Protein AF-A0A7Y3XFG3-F1 (afdb_monomer_lite)

Radius of gyration: 30.94 Å; chains: 1; bounding box: 83×70×78 Å

Secondary structure (DSSP, 8-state):
-----------------------------------PPPPPPP--------------------------------------------------------PPPP-PPPP----TT-EEEEEEEEEHHHHHHHHHHHHHTT--EEEEE-SSTTEEEEEEEEEESSGGG-HHHHHHHHHHHHHHHHHHHHH--S--STT-EEEE--

pLDDT: mean 72.18, std 22.38, range [38.34, 98.31]

Structure (mmCIF, N/CA/C/O backbone):
data_AF-A0A7Y3XFG3-F1
#
_entry.id   AF-A0A7Y3XFG3-F1
#
loop_
_atom_site.group_PDB
_atom_site.id
_atom_site.type_symbol
_atom_site.label_atom_id
_atom_site.label_alt_id
_atom_site.label_comp_id
_atom_site.label_asym_id
_atom_site.label_entity_id
_atom_site.label_seq_id
_atom_site.pdbx_PDB_ins_code
_atom_site.Cartn_x
_atom_site.Cartn_y
_atom_site.Cartn_z
_atom_site.occupancy
_atom_site.B_iso_or_equiv
_atom_site.auth_seq_id
_atom_site.auth_comp_id
_atom_site.auth_asym_id
_atom_site.auth_atom_id
_atom_site.pdbx_PDB_model_num
ATOM 1 N N . MET A 1 1 ? 5.633 -54.593 13.068 1.00 45.78 1 MET A N 1
ATOM 2 C CA . MET A 1 1 ? 6.964 -53.963 12.982 1.00 45.78 1 MET A CA 1
ATOM 3 C C . MET A 1 1 ? 7.038 -53.189 11.671 1.00 45.78 1 MET A C 1
ATOM 5 O O . MET A 1 1 ? 7.308 -53.783 10.644 1.00 45.78 1 MET A O 1
ATOM 9 N N . TYR A 1 2 ? 6.701 -51.900 11.711 1.00 40.31 2 TYR A N 1
ATOM 10 C CA . TYR A 1 2 ? 7.193 -50.863 10.800 1.00 40.31 2 TYR A CA 1
ATOM 11 C C . TYR A 1 2 ? 7.216 -49.579 11.627 1.00 40.31 2 TYR A C 1
ATOM 13 O O . TYR A 1 2 ? 6.213 -49.189 12.220 1.00 40.31 2 TYR A O 1
ATOM 21 N N . ILE A 1 3 ? 8.419 -49.039 11.763 1.00 57.53 3 ILE A N 1
ATOM 22 C CA . ILE A 1 3 ? 8.775 -47.820 12.479 1.00 57.53 3 ILE A CA 1
ATOM 23 C C . ILE A 1 3 ? 8.988 -46.751 11.405 1.00 57.53 3 ILE A C 1
ATOM 25 O O . ILE A 1 3 ? 9.630 -47.034 10.396 1.00 57.53 3 ILE A O 1
ATOM 29 N N . GLY A 1 4 ? 8.502 -45.536 11.659 1.00 44.75 4 GLY A N 1
ATOM 30 C CA . GLY A 1 4 ? 8.844 -44.321 10.911 1.00 44.75 4 GLY A CA 1
ATOM 31 C C . GLY A 1 4 ? 7.614 -43.652 10.284 1.00 44.75 4 GLY A C 1
ATOM 32 O O . GLY A 1 4 ? 6.818 -44.320 9.645 1.00 44.75 4 GLY A O 1
ATOM 33 N N . ALA A 1 5 ? 7.377 -42.350 10.407 1.00 52.56 5 ALA A N 1
ATOM 34 C CA . ALA A 1 5 ? 8.158 -41.287 11.016 1.00 52.56 5 ALA A CA 1
ATOM 35 C C . ALA A 1 5 ? 7.240 -40.076 11.290 1.00 52.56 5 ALA A C 1
ATOM 37 O O . ALA A 1 5 ? 6.416 -39.705 10.462 1.00 52.56 5 ALA A O 1
ATOM 38 N N . THR A 1 6 ? 7.401 -39.526 12.490 1.00 54.19 6 THR A N 1
ATOM 39 C CA . THR A 1 6 ? 7.517 -38.108 12.874 1.00 54.19 6 THR A CA 1
ATOM 40 C C . THR A 1 6 ? 6.672 -37.014 12.185 1.00 54.19 6 THR A C 1
ATOM 42 O O . THR A 1 6 ? 6.873 -36.651 11.032 1.00 54.19 6 THR A O 1
ATOM 45 N N . LEU A 1 7 ? 5.830 -36.400 13.028 1.00 49.56 7 LEU A N 1
ATOM 46 C CA . LEU A 1 7 ? 5.227 -35.057 13.008 1.00 49.56 7 LEU A CA 1
ATOM 47 C C . LEU A 1 7 ? 6.065 -33.917 12.391 1.00 49.56 7 LEU A C 1
ATOM 49 O O . LEU A 1 7 ? 7.201 -33.726 12.810 1.00 49.56 7 LEU A O 1
ATOM 53 N N . ILE A 1 8 ? 5.408 -33.028 11.624 1.00 53.59 8 ILE A N 1
ATOM 54 C CA . ILE A 1 8 ? 5.481 -31.564 11.831 1.00 53.59 8 ILE A CA 1
ATOM 55 C C . ILE A 1 8 ? 4.071 -30.961 11.680 1.00 53.59 8 ILE A C 1
ATOM 57 O O . ILE A 1 8 ? 3.479 -30.957 10.604 1.00 53.59 8 ILE A O 1
ATOM 61 N N . LEU A 1 9 ? 3.559 -30.446 12.799 1.00 47.69 9 LEU A N 1
ATOM 62 C CA . LEU A 1 9 ? 2.438 -29.513 12.920 1.00 47.69 9 LEU A CA 1
ATOM 63 C C . LEU A 1 9 ? 2.939 -28.097 12.610 1.00 47.69 9 LEU A C 1
ATOM 65 O O . LEU A 1 9 ? 3.828 -27.629 13.315 1.00 47.69 9 LEU A O 1
ATOM 69 N N . ILE A 1 10 ? 2.307 -27.382 11.675 1.00 50.66 10 ILE A N 1
ATOM 70 C CA . ILE A 1 10 ? 2.088 -25.933 11.818 1.00 50.66 10 ILE A CA 1
ATOM 71 C C . ILE A 1 10 ? 0.658 -25.634 11.366 1.00 50.66 10 ILE A C 1
ATOM 73 O O . ILE A 1 10 ? 0.338 -25.631 10.180 1.00 50.66 10 ILE A O 1
ATOM 77 N N . ALA A 1 11 ? -0.203 -25.395 12.352 1.00 49.09 11 ALA A N 1
ATOM 78 C CA . ALA A 1 11 ? -1.492 -24.759 12.165 1.00 49.09 11 ALA A CA 1
ATOM 79 C C . ALA A 1 11 ? -1.268 -23.261 11.916 1.00 49.09 11 ALA A C 1
ATOM 81 O O . ALA A 1 11 ? -0.706 -22.573 12.765 1.00 49.09 11 ALA A O 1
ATOM 82 N N . VAL A 1 12 ? -1.741 -22.747 10.781 1.00 48.38 12 VAL A N 1
ATOM 83 C CA . VAL A 1 12 ? -2.014 -21.313 10.620 1.00 48.38 12 VAL A CA 1
ATOM 84 C C . VAL A 1 12 ? -3.512 -21.172 10.409 1.00 48.38 12 VAL A C 1
ATOM 86 O O . VAL A 1 12 ? -4.017 -21.098 9.294 1.00 48.38 12 VAL A O 1
ATOM 89 N N . ALA A 1 13 ? -4.228 -21.211 11.528 1.00 50.97 13 ALA A N 1
ATOM 90 C CA . ALA A 1 13 ? -5.588 -20.723 11.621 1.00 50.97 13 ALA A CA 1
ATOM 91 C C . ALA A 1 13 ? -5.506 -19.236 11.969 1.00 50.97 13 ALA A C 1
ATOM 93 O O . ALA A 1 13 ? -5.315 -18.910 13.132 1.00 50.97 13 ALA A O 1
ATOM 94 N N . TYR A 1 14 ? -5.634 -18.349 10.982 1.00 43.78 14 TYR A N 1
ATOM 95 C CA . TYR A 1 14 ? -6.096 -16.983 11.222 1.00 43.78 14 TYR A CA 1
ATOM 96 C C . TYR A 1 14 ? -6.984 -16.517 10.061 1.00 43.78 14 TYR A C 1
ATOM 98 O O . TYR A 1 14 ? -6.548 -16.367 8.922 1.00 43.78 14 TYR A O 1
ATOM 106 N N . SER A 1 15 ? -8.254 -16.308 10.425 1.00 44.28 15 SER A N 1
ATOM 107 C CA . SER A 1 15 ? -9.245 -15.415 9.814 1.00 44.28 15 SER A CA 1
ATOM 108 C C . SER A 1 15 ? -9.727 -15.710 8.389 1.00 44.28 15 SER A C 1
ATOM 110 O O . SER A 1 15 ? -9.493 -14.961 7.445 1.00 44.28 15 SER A O 1
ATOM 112 N N . THR A 1 16 ? -10.569 -16.737 8.281 1.00 48.16 16 THR A N 1
ATOM 113 C CA . THR A 1 16 ? -11.800 -16.640 7.484 1.00 48.16 16 THR A CA 1
ATOM 114 C C . THR A 1 16 ? -12.798 -15.772 8.257 1.00 48.16 16 THR A C 1
ATOM 116 O O . THR A 1 16 ? -13.121 -16.106 9.392 1.00 48.16 16 THR A O 1
ATOM 119 N N . GLY A 1 17 ? -13.298 -14.690 7.655 1.00 44.50 17 GLY A N 1
ATOM 120 C CA . GLY A 1 17 ? -14.508 -14.006 8.128 1.00 44.50 17 GLY A CA 1
ATOM 121 C C . GLY A 1 17 ? -14.372 -12.498 8.306 1.00 44.50 17 GLY A C 1
ATOM 122 O O . GLY A 1 17 ? -14.043 -12.045 9.387 1.00 44.50 17 GLY A O 1
ATOM 123 N N . HIS A 1 18 ? -14.685 -11.739 7.256 1.00 43.59 18 HIS A N 1
ATOM 124 C CA . HIS A 1 18 ? -15.477 -10.503 7.340 1.00 43.59 18 HIS A CA 1
ATOM 125 C C . HIS A 1 18 ? -15.931 -10.127 5.921 1.00 43.59 18 HIS A C 1
ATOM 127 O O . HIS A 1 18 ? -15.394 -9.243 5.261 1.00 43.59 18 HIS A O 1
ATOM 133 N N . ARG A 1 19 ? -16.933 -10.854 5.417 1.00 50.47 19 ARG A N 1
ATOM 134 C CA . ARG A 1 19 ? -17.824 -10.378 4.353 1.00 50.47 19 ARG A CA 1
ATOM 135 C C . ARG A 1 19 ? -19.258 -10.746 4.734 1.00 50.47 19 ARG A C 1
ATOM 137 O O . ARG A 1 19 ? -19.493 -11.872 5.155 1.00 50.47 19 ARG A O 1
ATOM 144 N N . PHE A 1 20 ? -20.157 -9.787 4.505 1.00 46.28 20 PHE A N 1
ATOM 145 C CA . PHE A 1 20 ? -21.614 -9.761 4.715 1.00 46.28 20 PHE A CA 1
ATOM 146 C C . PHE A 1 20 ? -22.129 -9.343 6.098 1.00 46.28 20 PHE A C 1
ATOM 148 O O . PHE A 1 20 ? -21.838 -9.970 7.108 1.00 46.28 20 PHE A O 1
ATOM 155 N N . GLY A 1 21 ? -22.950 -8.280 6.098 1.00 38.34 21 GLY A N 1
ATOM 156 C CA . GLY A 1 21 ? -23.724 -7.855 7.265 1.00 38.34 21 GLY A CA 1
ATOM 157 C C . GLY A 1 21 ? -24.208 -6.399 7.315 1.00 38.34 21 GLY A C 1
ATOM 158 O O . GLY A 1 21 ? -24.338 -5.869 8.410 1.00 38.34 21 GLY A O 1
ATOM 159 N N . ARG A 1 22 ? -24.481 -5.723 6.185 1.00 54.62 22 ARG A N 1
ATOM 160 C CA . ARG A 1 22 ? -25.459 -4.616 6.183 1.00 54.62 22 ARG A CA 1
ATOM 161 C C . ARG A 1 22 ? -26.837 -5.274 6.203 1.00 54.62 22 ARG A C 1
ATOM 163 O O . ARG A 1 22 ? -27.170 -5.903 5.210 1.00 54.62 22 ARG A O 1
ATOM 170 N N . GLU A 1 23 ? -27.574 -5.151 7.306 1.00 48.09 23 GLU A N 1
ATOM 171 C CA . GLU A 1 23 ? -29.030 -4.920 7.369 1.00 48.09 23 GLU A CA 1
ATOM 172 C C . GLU A 1 23 ? -29.563 -5.090 8.805 1.00 48.09 23 GLU A C 1
ATOM 174 O O . GLU A 1 23 ? -29.412 -6.135 9.423 1.00 48.09 23 GLU A O 1
ATOM 179 N N . LYS A 1 24 ? -30.220 -4.024 9.281 1.00 50.97 24 LYS A N 1
ATOM 180 C CA . LYS A 1 24 ? -31.354 -3.985 10.222 1.00 50.97 24 LYS A CA 1
ATOM 181 C C . LYS A 1 24 ? -31.244 -4.744 11.556 1.00 50.97 24 LYS A C 1
ATOM 183 O O . LYS A 1 24 ? -31.591 -5.914 11.651 1.00 50.97 24 LYS A O 1
ATOM 188 N N . ALA A 1 25 ? -31.008 -3.981 12.622 1.00 50.03 25 ALA A N 1
ATOM 189 C CA . ALA A 1 25 ? -31.721 -4.171 13.883 1.00 50.03 25 ALA A CA 1
ATOM 190 C C . ALA A 1 25 ? -31.864 -2.818 14.595 1.00 50.03 25 ALA A C 1
ATOM 192 O O . ALA A 1 25 ? -30.944 -2.308 15.229 1.00 50.03 25 ALA A O 1
ATOM 193 N N . GLU A 1 26 ? -33.040 -2.224 14.419 1.00 50.75 26 GLU A N 1
ATOM 194 C CA . GLU A 1 26 ? -33.639 -1.318 15.390 1.00 50.75 26 GLU A CA 1
ATOM 195 C C . GLU A 1 26 ? -33.887 -2.084 16.707 1.00 50.75 26 GLU A C 1
ATOM 197 O O . GLU A 1 26 ? -34.014 -3.308 16.706 1.00 50.75 26 GLU A O 1
ATOM 202 N N . ASN A 1 27 ? -34.040 -1.342 17.806 1.00 50.72 27 ASN A N 1
ATOM 203 C CA . ASN A 1 27 ? -34.531 -1.793 19.115 1.00 50.72 27 ASN A CA 1
ATOM 204 C C . ASN A 1 27 ? -33.616 -2.664 19.998 1.00 50.72 27 ASN A C 1
ATOM 206 O O . ASN A 1 27 ? -33.792 -3.870 20.118 1.00 50.72 27 ASN A O 1
ATOM 210 N N . SER A 1 28 ? -32.822 -1.980 20.828 1.00 52.47 28 SER A N 1
ATOM 211 C CA . SER A 1 28 ? -32.934 -2.158 22.287 1.00 52.47 28 SER A CA 1
ATOM 212 C C . SER A 1 28 ? -32.354 -0.946 23.019 1.00 52.47 28 SER A C 1
ATOM 214 O O . SER A 1 28 ? -31.171 -0.866 23.337 1.00 52.47 28 SER A O 1
ATOM 216 N N . PHE A 1 29 ? -33.240 0.021 23.247 1.00 52.28 29 PHE A N 1
ATOM 217 C CA . PHE A 1 29 ? -33.131 1.044 24.277 1.00 52.28 29 PHE A CA 1
ATOM 218 C C . PHE A 1 29 ? -33.425 0.366 25.637 1.00 52.28 29 PHE A C 1
ATOM 220 O O . PHE A 1 29 ? -34.401 -0.371 25.746 1.00 52.28 29 PHE A O 1
ATOM 227 N N . ILE A 1 30 ? -32.610 0.676 26.653 1.00 51.12 30 ILE A N 1
ATOM 228 C CA . ILE A 1 30 ? -32.787 0.422 28.104 1.00 51.12 30 ILE A CA 1
ATOM 229 C C . ILE A 1 30 ? -32.566 -1.012 28.621 1.00 51.12 30 ILE A C 1
ATOM 231 O O . ILE A 1 30 ? -33.466 -1.841 28.568 1.00 51.12 30 ILE A O 1
ATOM 235 N N . ALA A 1 31 ? -31.423 -1.231 29.291 1.00 47.38 31 ALA A N 1
ATOM 236 C CA . ALA A 1 31 ? -31.359 -1.728 30.678 1.00 47.38 31 ALA A CA 1
ATOM 237 C C . ALA A 1 31 ? -29.909 -1.788 31.215 1.00 47.38 31 ALA A C 1
ATOM 239 O O . ALA A 1 31 ? -29.044 -2.400 3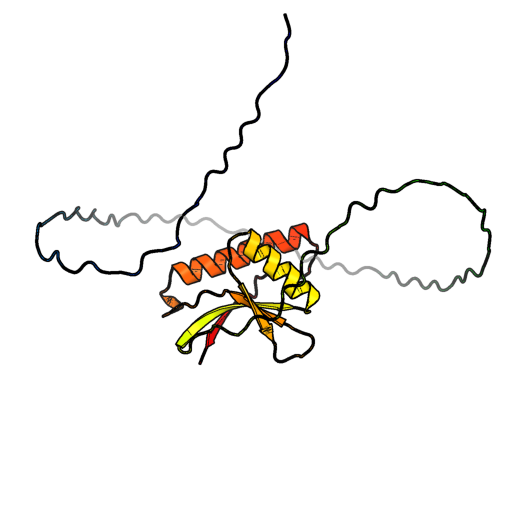0.602 1.00 47.38 31 ALA A O 1
ATOM 240 N N . GLY A 1 32 ? -29.702 -1.223 32.412 1.00 43.56 32 GLY A N 1
ATOM 241 C CA . GLY A 1 32 ? -28.692 -1.652 33.396 1.00 43.56 32 GLY A CA 1
ATOM 242 C C . GLY A 1 32 ? -27.293 -1.042 33.251 1.00 43.56 32 GLY A C 1
ATOM 243 O O . GLY A 1 32 ? -26.474 -1.537 32.494 1.00 43.56 32 GLY A O 1
ATOM 244 N N . LEU A 1 33 ? -27.006 0.118 33.844 1.00 49.81 33 LEU A N 1
ATOM 245 C CA . LEU A 1 33 ? -26.588 0.324 35.245 1.00 49.81 33 LEU A CA 1
ATOM 246 C C . LEU A 1 33 ? -25.230 -0.304 35.628 1.00 49.81 33 LEU A C 1
ATOM 248 O O . LEU A 1 33 ? -25.112 -1.501 35.865 1.00 49.81 33 LEU A O 1
ATOM 252 N N . SER A 1 34 ? -24.278 0.612 35.852 1.00 54.31 34 SER A N 1
ATOM 253 C CA . SER A 1 34 ? -23.241 0.603 36.896 1.00 54.31 34 SER A CA 1
ATOM 254 C C . SER A 1 34 ? -22.183 -0.502 36.893 1.00 54.31 34 SER A C 1
ATOM 256 O O . SER A 1 34 ? -22.368 -1.554 37.494 1.00 54.31 34 SER A O 1
ATOM 258 N N . GLN A 1 35 ? -20.986 -0.144 36.417 1.00 50.28 35 GLN A N 1
ATOM 259 C CA . GLN A 1 35 ? -19.740 -0.544 37.074 1.00 50.28 35 GLN A CA 1
ATOM 260 C C . GLN A 1 35 ? -18.634 0.486 36.812 1.00 50.28 35 GLN A C 1
ATOM 262 O O . GLN A 1 35 ? -18.076 0.581 35.723 1.00 50.28 35 GLN A O 1
ATOM 267 N N . THR A 1 36 ? -18.347 1.275 37.845 1.00 58.88 36 THR A N 1
ATOM 268 C CA . THR A 1 36 ? -17.169 2.137 37.961 1.00 58.88 36 THR A CA 1
ATOM 269 C C . THR A 1 36 ? -16.065 1.321 38.636 1.00 58.88 36 THR A C 1
ATOM 271 O O . THR A 1 36 ? -16.250 0.942 39.793 1.00 58.88 36 THR A O 1
ATOM 274 N N . PRO A 1 37 ? -14.925 1.036 37.989 1.00 60.38 37 PRO A N 1
ATOM 275 C CA . PRO A 1 37 ? -13.726 0.646 38.713 1.00 60.38 37 PRO A CA 1
ATOM 276 C C . PRO A 1 37 ? -12.911 1.883 39.109 1.00 60.38 37 PRO A C 1
ATOM 278 O O . PRO A 1 37 ? -12.783 2.853 38.362 1.00 60.38 37 PRO A O 1
ATOM 281 N N . ALA A 1 38 ? -12.437 1.831 40.349 1.00 56.84 38 ALA A N 1
ATOM 282 C CA . ALA A 1 38 ? -11.808 2.891 41.113 1.00 56.84 38 ALA A CA 1
ATOM 283 C C . ALA A 1 38 ? -10.514 3.437 40.488 1.00 56.84 38 ALA A C 1
ATOM 285 O O . ALA A 1 38 ? -9.722 2.708 39.899 1.00 56.84 38 ALA A O 1
ATOM 286 N N . GLN A 1 39 ? -10.308 4.738 40.695 1.00 51.84 39 GLN A N 1
ATOM 287 C CA . GLN A 1 39 ? -9.051 5.445 40.475 1.00 51.84 39 GLN A CA 1
ATOM 288 C C . GLN A 1 39 ? -8.001 4.962 41.487 1.00 51.84 39 GLN A C 1
ATOM 290 O O . GLN A 1 39 ? -8.229 5.039 42.695 1.00 51.84 39 GLN A O 1
ATOM 295 N N . GLU A 1 40 ? -6.845 4.507 41.006 1.00 62.28 40 GLU A N 1
ATOM 296 C CA . GLU A 1 40 ? -5.656 4.329 41.842 1.00 62.28 40 GLU A CA 1
ATOM 297 C C . GLU A 1 40 ? -4.969 5.684 42.106 1.00 62.28 40 GLU A C 1
ATOM 299 O O . GLU A 1 40 ? -4.931 6.545 41.219 1.00 62.28 40 GLU A O 1
ATOM 304 N N . PRO A 1 41 ? -4.438 5.911 43.322 1.00 64.81 41 PRO A N 1
ATOM 305 C CA . PRO A 1 41 ? -3.836 7.180 43.704 1.00 64.81 41 PRO A CA 1
ATOM 306 C C . PRO A 1 41 ? -2.433 7.388 43.116 1.00 64.81 41 PRO A C 1
ATOM 308 O O . PRO A 1 41 ? -1.589 6.496 43.058 1.00 64.81 41 PRO A O 1
ATOM 311 N N . ILE A 1 42 ? -2.191 8.644 42.754 1.00 55.97 42 ILE A N 1
ATOM 312 C CA . ILE A 1 42 ? -0.934 9.220 42.282 1.00 55.97 42 ILE A CA 1
ATOM 313 C C . ILE A 1 42 ? 0.082 9.198 43.435 1.00 55.97 42 ILE A C 1
ATOM 315 O O . ILE A 1 42 ? -0.129 9.867 44.447 1.00 55.97 42 ILE A O 1
ATOM 319 N N . ASN A 1 43 ? 1.193 8.472 43.288 1.00 58.59 43 ASN A N 1
ATOM 320 C CA . ASN A 1 43 ? 2.316 8.538 44.225 1.00 58.59 43 ASN A CA 1
ATOM 321 C C . ASN A 1 43 ? 3.432 9.428 43.653 1.00 58.59 43 ASN A C 1
ATOM 323 O O . ASN A 1 43 ? 4.265 8.981 42.867 1.00 58.59 43 ASN A O 1
ATOM 327 N N . ASN A 1 44 ? 3.411 10.701 44.051 1.00 58.53 44 ASN A N 1
ATOM 328 C CA . ASN A 1 44 ? 4.494 11.666 43.877 1.00 58.53 44 ASN A CA 1
ATOM 329 C C . ASN A 1 44 ? 5.272 11.775 45.196 1.00 58.53 44 ASN A C 1
ATOM 331 O O . ASN A 1 44 ? 4.757 12.385 46.131 1.00 58.53 44 ASN A O 1
ATOM 335 N N . ASN A 1 45 ? 6.498 11.244 45.265 1.00 56.53 45 ASN A N 1
ATOM 336 C CA . ASN A 1 45 ? 7.616 11.855 46.004 1.00 56.53 45 ASN A CA 1
ATOM 337 C C . ASN A 1 45 ? 8.889 11.000 45.941 1.00 56.53 45 ASN A C 1
ATOM 339 O O . ASN A 1 45 ? 8.857 9.819 46.276 1.00 56.53 45 ASN A O 1
ATOM 343 N N . GLY A 1 46 ? 10.025 11.630 45.623 1.00 44.53 46 GLY A N 1
ATOM 344 C CA . GLY A 1 46 ? 11.342 11.047 45.889 1.00 44.53 46 GLY A CA 1
ATOM 345 C C . GLY A 1 46 ? 12.483 11.565 45.019 1.00 44.53 46 GLY A C 1
ATOM 346 O O . GLY A 1 46 ? 13.028 10.808 44.224 1.00 44.53 46 GLY A O 1
ATOM 347 N N . SER A 1 47 ? 12.870 12.833 45.192 1.00 48.44 47 SER A N 1
ATOM 348 C CA . SER A 1 47 ? 14.199 13.328 44.811 1.00 48.44 47 SER A CA 1
ATOM 349 C C . SER A 1 47 ? 15.305 12.493 45.456 1.00 48.44 47 SER A C 1
ATOM 351 O O . SER A 1 47 ? 15.230 12.190 46.646 1.00 48.44 47 SER A O 1
ATOM 353 N N . SER A 1 48 ? 16.378 12.227 44.714 1.00 56.75 48 SER A N 1
ATOM 354 C CA . SER A 1 48 ? 17.741 12.168 45.251 1.00 56.75 48 SER A CA 1
ATOM 355 C C . SER A 1 48 ? 18.738 12.395 44.123 1.00 56.75 48 SER A C 1
ATOM 357 O O . SER A 1 48 ? 18.862 11.599 43.194 1.00 56.75 48 SER A O 1
ATOM 359 N N . ASP A 1 49 ? 19.428 13.522 44.236 1.00 53.31 49 ASP A N 1
ATOM 360 C CA . ASP A 1 49 ? 20.620 13.888 43.497 1.00 53.31 49 ASP A CA 1
ATOM 361 C C . ASP A 1 49 ? 21.695 12.798 43.580 1.00 53.31 49 ASP A C 1
ATOM 363 O O . ASP A 1 49 ? 21.988 12.294 44.660 1.00 53.31 49 ASP A O 1
ATOM 367 N N . THR A 1 50 ? 22.375 12.511 42.470 1.00 58.38 50 THR A N 1
ATOM 368 C CA . THR A 1 50 ? 23.800 12.144 42.505 1.00 58.38 50 THR A CA 1
ATOM 369 C C . THR A 1 50 ? 24.518 12.675 41.266 1.00 58.38 50 THR A C 1
ATOM 371 O O . THR A 1 50 ? 24.530 12.106 40.180 1.00 58.38 50 THR A O 1
ATOM 374 N N . ASN A 1 51 ? 25.134 13.829 41.487 1.00 51.38 51 ASN A N 1
ATOM 375 C CA . ASN A 1 51 ? 26.371 14.300 40.885 1.00 51.38 51 ASN A CA 1
ATOM 376 C C . ASN A 1 51 ? 27.416 13.170 40.738 1.00 51.38 51 ASN A C 1
ATOM 378 O O . ASN A 1 51 ? 27.779 12.571 41.746 1.00 51.38 51 ASN A O 1
ATOM 382 N N . THR A 1 52 ? 27.950 12.922 39.534 1.00 50.72 52 THR A N 1
ATOM 383 C CA . THR A 1 52 ? 29.320 12.396 39.330 1.00 50.72 52 THR A CA 1
ATOM 384 C C . THR A 1 52 ? 29.843 12.767 37.933 1.00 50.72 52 THR A C 1
ATOM 386 O O . THR A 1 52 ? 29.453 12.208 36.915 1.00 50.72 52 THR A O 1
ATOM 389 N N . GLN A 1 53 ? 30.711 13.778 37.936 1.00 44.19 53 GLN A N 1
ATOM 390 C CA . GLN A 1 53 ? 31.961 13.949 37.179 1.00 44.19 53 GLN A CA 1
ATOM 391 C C . GLN A 1 53 ? 32.160 13.341 35.772 1.00 44.19 53 GLN A C 1
ATOM 393 O O . GLN A 1 53 ? 32.181 12.135 35.549 1.00 44.19 53 GLN A O 1
ATOM 398 N N . ARG A 1 54 ? 32.523 14.263 34.864 1.00 55.59 54 ARG A N 1
ATOM 399 C CA . ARG A 1 54 ? 33.270 14.085 33.603 1.00 55.59 54 ARG A CA 1
ATOM 400 C C . ARG A 1 54 ? 34.503 13.172 33.753 1.00 55.59 54 ARG A C 1
ATOM 402 O O . ARG A 1 54 ? 35.156 13.195 34.794 1.00 55.59 54 ARG A O 1
ATOM 409 N N . PRO A 1 55 ? 34.973 12.602 32.631 1.00 58.34 55 PRO A N 1
ATOM 410 C CA . PRO A 1 55 ? 36.173 13.188 32.040 1.00 58.34 55 PRO A CA 1
ATOM 411 C C . PRO A 1 55 ? 36.014 13.558 30.562 1.00 58.34 55 PRO A C 1
ATOM 413 O O . PRO A 1 55 ? 35.557 12.803 29.712 1.00 58.34 55 PRO A O 1
ATOM 416 N N . ILE A 1 56 ? 36.462 14.777 30.292 1.00 56.75 56 ILE A N 1
ATOM 417 C CA . ILE A 1 56 ? 36.991 15.252 29.019 1.00 56.75 56 ILE A CA 1
ATOM 418 C C . ILE A 1 56 ? 38.205 14.396 28.643 1.00 56.75 56 ILE A C 1
ATOM 420 O O . ILE A 1 56 ? 39.152 14.286 29.417 1.00 56.75 56 ILE A O 1
ATOM 424 N N . THR A 1 57 ? 38.214 13.806 27.455 1.00 59.69 57 THR A N 1
ATOM 425 C CA . THR A 1 57 ? 39.443 13.297 26.835 1.00 59.69 57 THR A CA 1
ATOM 426 C C . THR A 1 57 ? 39.391 13.662 25.365 1.00 59.69 57 THR A C 1
ATOM 428 O O . THR A 1 57 ? 38.557 13.170 24.610 1.00 59.69 57 THR A O 1
ATOM 431 N N . GLY A 1 58 ? 40.235 14.629 25.008 1.00 49.16 58 GLY A N 1
ATOM 432 C CA . GLY A 1 58 ? 40.442 15.062 23.640 1.00 49.16 58 GLY A CA 1
ATOM 433 C C . GLY A 1 58 ? 41.140 13.979 22.825 1.00 49.16 58 GLY A C 1
ATOM 434 O O . GLY A 1 58 ? 41.978 13.239 23.334 1.00 49.16 58 GLY A O 1
ATOM 435 N N . GLY A 1 59 ? 40.796 13.927 21.546 1.00 44.38 59 GLY A N 1
ATOM 436 C CA . GLY A 1 59 ? 41.477 13.132 20.538 1.00 44.38 59 GLY A CA 1
ATOM 437 C C . GLY A 1 59 ? 41.539 13.946 19.258 1.00 44.38 59 GLY A C 1
ATOM 438 O O . GLY A 1 59 ? 40.681 13.811 18.393 1.00 44.38 59 GLY A O 1
ATOM 439 N N . PHE A 1 60 ? 42.529 14.834 19.180 1.00 46.94 60 PHE A N 1
ATOM 440 C CA . PHE A 1 60 ? 42.995 15.401 17.923 1.00 46.94 60 PHE A CA 1
ATOM 441 C C . PHE A 1 60 ? 43.707 14.279 17.165 1.00 46.94 60 PHE A C 1
ATOM 443 O O . PHE A 1 60 ? 44.788 13.854 17.564 1.00 46.94 60 PHE A O 1
ATOM 450 N N . GLY A 1 61 ? 43.066 13.771 16.117 1.00 45.38 61 GLY A N 1
ATOM 451 C CA . GLY A 1 61 ? 43.669 12.883 15.130 1.00 45.38 61 GLY A CA 1
ATOM 452 C C . GLY A 1 61 ? 43.803 13.634 13.818 1.00 45.38 61 GLY A C 1
ATOM 453 O O . GLY A 1 61 ? 42.957 13.496 12.941 1.00 45.38 61 GLY A O 1
ATOM 454 N N . ASP A 1 62 ? 44.830 14.477 13.744 1.00 46.84 62 ASP A N 1
ATOM 455 C CA . ASP A 1 62 ? 45.409 14.925 12.484 1.00 46.84 62 ASP A CA 1
ATOM 456 C C . ASP A 1 62 ? 46.083 13.712 11.828 1.00 46.84 62 ASP A C 1
ATOM 458 O O . ASP A 1 62 ? 46.824 12.969 12.472 1.00 46.84 62 ASP A O 1
ATOM 462 N N . GLY A 1 63 ? 45.738 13.478 10.571 1.00 49.38 63 GLY A N 1
ATOM 463 C CA . GLY A 1 63 ? 46.090 12.295 9.801 1.00 49.38 63 GLY A CA 1
ATOM 464 C C . GLY A 1 63 ? 46.098 12.670 8.332 1.00 49.38 63 GLY A C 1
ATOM 465 O O . GLY A 1 63 ? 45.212 12.303 7.564 1.00 49.38 63 GLY A O 1
ATOM 466 N N . THR A 1 64 ? 47.082 13.490 7.982 1.00 54.84 64 THR A N 1
ATOM 467 C CA . THR A 1 64 ? 47.616 13.584 6.626 1.00 54.84 64 THR A CA 1
ATOM 468 C C . THR A 1 64 ? 48.241 12.242 6.236 1.00 54.84 64 THR A C 1
ATOM 470 O O . THR A 1 64 ? 48.719 11.538 7.116 1.00 54.84 64 THR A O 1
ATOM 473 N N . GLU A 1 65 ? 48.236 11.941 4.927 1.00 45.47 65 GLU A N 1
ATOM 474 C CA . GLU A 1 65 ? 48.811 10.778 4.207 1.00 45.47 65 GLU A CA 1
ATOM 475 C C . GLU A 1 65 ? 47.710 9.915 3.559 1.00 45.47 65 GLU A C 1
ATOM 477 O O . GLU A 1 65 ? 46.714 9.580 4.175 1.00 45.47 65 GLU A O 1
ATOM 482 N N . SER A 1 66 ? 47.766 9.487 2.304 1.00 49.53 66 SER A N 1
ATOM 483 C CA . SER A 1 66 ? 48.742 9.654 1.242 1.00 49.53 66 SER A CA 1
ATOM 484 C C . SER A 1 66 ? 48.074 9.234 -0.074 1.00 49.53 66 SER A C 1
ATOM 486 O O . SER A 1 66 ? 47.119 8.459 -0.112 1.00 49.53 66 SER A O 1
ATOM 488 N N . ARG A 1 67 ? 48.616 9.782 -1.156 1.00 45.34 67 ARG A N 1
ATOM 489 C CA . ARG A 1 67 ? 48.401 9.468 -2.570 1.00 45.34 67 ARG A CA 1
ATOM 490 C C . ARG A 1 67 ? 48.219 7.970 -2.851 1.00 45.34 67 ARG A C 1
ATOM 492 O O . ARG A 1 67 ? 49.042 7.163 -2.443 1.00 45.34 67 ARG A O 1
ATOM 499 N N . ASN A 1 68 ? 47.282 7.651 -3.744 1.00 50.12 68 ASN A N 1
ATOM 500 C CA . ASN A 1 68 ? 47.561 6.678 -4.799 1.00 50.12 68 ASN A CA 1
ATOM 501 C C . ASN A 1 68 ? 46.779 7.027 -6.072 1.00 50.12 68 ASN A C 1
ATOM 503 O O . ASN A 1 68 ? 45.661 6.577 -6.308 1.00 50.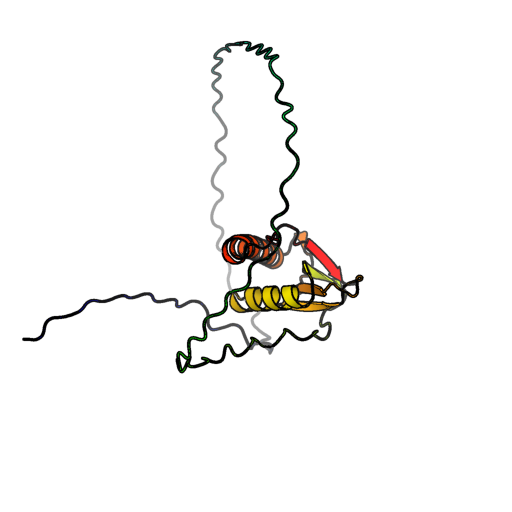12 68 ASN A O 1
ATOM 507 N N . GLN A 1 69 ? 47.397 7.884 -6.885 1.00 48.59 69 GLN A N 1
ATOM 508 C CA . GLN A 1 69 ? 47.135 7.944 -8.316 1.00 48.59 69 GLN A CA 1
ATOM 509 C C . GLN A 1 69 ? 47.919 6.802 -8.963 1.00 48.59 69 GLN A C 1
ATOM 511 O O . GLN A 1 69 ? 49.147 6.793 -8.913 1.00 48.59 69 GLN A O 1
ATOM 516 N N . GLY A 1 70 ? 47.212 5.858 -9.573 1.00 43.44 70 GLY A N 1
ATOM 517 C CA . GLY A 1 70 ? 47.779 4.902 -10.514 1.00 43.44 70 GLY A CA 1
ATOM 518 C C . GLY A 1 70 ? 47.022 5.012 -11.836 1.00 43.44 70 GLY A C 1
ATOM 519 O O . GLY A 1 70 ? 45.809 4.798 -11.835 1.00 43.44 70 GLY A O 1
ATOM 520 N N . PRO A 1 71 ? 47.679 5.367 -12.953 1.00 58.16 71 PRO A N 1
ATOM 521 C CA . PRO A 1 71 ? 47.096 5.268 -14.279 1.00 58.16 71 PRO A CA 1
ATOM 522 C C . PRO A 1 71 ? 47.421 3.894 -14.872 1.00 58.16 71 PRO A C 1
ATO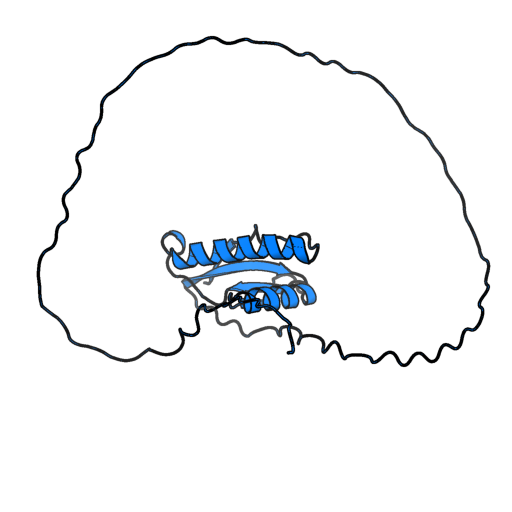M 524 O O . PRO A 1 71 ? 48.585 3.499 -14.948 1.00 58.16 71 PRO A O 1
ATOM 527 N N . THR A 1 72 ? 46.415 3.162 -15.344 1.00 46.88 72 THR A N 1
ATOM 528 C CA . THR A 1 72 ? 46.644 2.044 -16.274 1.00 46.88 72 THR A CA 1
ATOM 529 C C . THR A 1 72 ? 45.442 1.889 -17.210 1.00 46.88 72 THR A C 1
ATOM 531 O O . THR A 1 72 ? 44.453 1.234 -16.901 1.00 46.88 72 THR A O 1
ATOM 534 N N . GLN A 1 73 ? 45.525 2.553 -18.364 1.00 52.47 73 GLN A N 1
ATOM 535 C CA . GLN A 1 73 ? 45.005 2.040 -19.641 1.00 52.47 73 GLN A CA 1
ATOM 536 C C . GLN A 1 73 ? 45.952 0.922 -20.141 1.00 52.47 73 GLN A C 1
ATOM 538 O O . GLN A 1 73 ? 47.067 0.832 -19.628 1.00 52.47 73 GLN A O 1
ATOM 543 N N . PRO A 1 74 ? 45.692 0.241 -21.271 1.00 56.38 74 PRO A N 1
ATOM 544 C CA . PRO A 1 74 ? 44.457 -0.338 -21.815 1.00 56.38 74 PRO A CA 1
ATOM 545 C C . PRO A 1 74 ? 44.687 -1.832 -22.170 1.00 56.38 74 PRO A C 1
ATOM 547 O O . PRO A 1 74 ? 45.821 -2.227 -22.424 1.00 56.38 74 PRO A O 1
ATOM 550 N N . GLN A 1 75 ? 43.648 -2.666 -22.313 1.00 45.69 75 GLN A N 1
ATOM 551 C CA . GLN A 1 75 ? 43.810 -3.872 -23.142 1.00 45.69 75 GLN A CA 1
ATOM 552 C C . GLN A 1 75 ? 42.504 -4.366 -23.767 1.00 45.69 75 GLN A C 1
ATOM 554 O O . GLN A 1 75 ? 41.634 -4.963 -23.140 1.00 45.69 75 GLN A O 1
ATOM 559 N N . SER A 1 76 ? 42.418 -4.085 -25.061 1.00 51.75 76 SER A N 1
ATOM 560 C CA . SER A 1 76 ? 41.646 -4.782 -26.074 1.00 51.75 76 SER A CA 1
ATOM 561 C C . SER A 1 76 ? 41.933 -6.287 -26.054 1.00 51.75 76 SER A C 1
ATOM 563 O O . SER A 1 76 ? 43.080 -6.723 -25.986 1.00 51.75 76 SER A O 1
ATOM 565 N N . SER A 1 77 ? 40.884 -7.096 -26.183 1.00 55.38 77 SER A N 1
ATOM 566 C CA . SER A 1 77 ? 40.988 -8.482 -26.640 1.00 55.38 77 SER A CA 1
ATOM 567 C C . SER A 1 77 ? 39.870 -8.736 -27.638 1.00 55.38 77 SER A C 1
ATOM 569 O O . SER A 1 77 ? 38.698 -8.875 -27.296 1.00 55.38 77 SER A O 1
ATOM 571 N N . GLN A 1 78 ? 40.287 -8.683 -28.897 1.00 48.41 78 GLN A N 1
ATOM 572 C CA . GLN A 1 78 ? 39.585 -9.134 -30.084 1.00 48.41 78 GLN A CA 1
ATOM 573 C C . GLN A 1 78 ? 39.554 -10.668 -30.109 1.00 48.41 78 GLN A C 1
ATOM 575 O O . GLN A 1 78 ? 40.535 -11.306 -29.743 1.00 48.41 78 GLN A O 1
ATOM 580 N N . ASP A 1 79 ? 38.428 -11.194 -30.589 1.00 46.84 79 ASP A N 1
ATOM 581 C CA . ASP A 1 79 ? 38.241 -12.444 -31.334 1.00 46.84 79 ASP A CA 1
ATOM 582 C C . ASP A 1 79 ? 39.037 -13.701 -30.946 1.00 46.84 79 ASP A C 1
ATOM 584 O O . ASP A 1 79 ? 40.236 -13.811 -31.189 1.00 46.84 79 ASP A O 1
ATOM 588 N N . SER A 1 80 ? 38.300 -14.758 -30.588 1.00 52.69 80 SER A N 1
ATOM 589 C CA . SER A 1 80 ? 38.446 -16.054 -31.264 1.00 52.69 80 SER A CA 1
ATOM 590 C C . SER A 1 80 ? 37.210 -16.929 -31.068 1.00 52.69 80 SER A C 1
ATOM 592 O O . SER A 1 80 ? 36.904 -17.412 -29.980 1.00 52.69 80 SER A O 1
ATOM 594 N N . ARG A 1 81 ? 36.517 -17.141 -32.189 1.00 51.22 81 ARG A N 1
ATOM 595 C CA . ARG A 1 81 ? 35.582 -18.237 -32.453 1.00 51.22 81 ARG A CA 1
ATOM 596 C C . ARG A 1 81 ? 36.136 -19.573 -31.961 1.00 51.22 81 ARG A C 1
ATOM 598 O O . ARG A 1 81 ? 37.257 -19.926 -32.312 1.00 51.22 81 ARG A O 1
ATOM 605 N N . SER A 1 82 ? 35.289 -20.366 -31.310 1.00 49.16 82 SER A N 1
ATOM 606 C CA . SER A 1 82 ? 35.203 -21.820 -31.512 1.00 49.16 82 SER A CA 1
ATOM 607 C C . SER A 1 82 ? 33.901 -22.344 -30.909 1.00 49.16 82 SER A C 1
ATOM 609 O O . SER A 1 82 ? 33.769 -22.493 -29.699 1.00 49.16 82 SER A O 1
ATOM 611 N N . GLN A 1 83 ? 32.927 -22.610 -31.783 1.00 55.91 83 GLN A N 1
ATOM 612 C CA . GLN A 1 83 ? 31.849 -23.556 -31.506 1.00 55.91 83 GLN A CA 1
ATOM 613 C C . GLN A 1 83 ? 32.449 -24.963 -31.406 1.00 55.91 83 GLN A C 1
ATOM 615 O O . GLN A 1 83 ? 33.277 -25.331 -32.241 1.00 55.91 83 GLN A O 1
ATOM 620 N N . PRO A 1 84 ? 31.943 -25.787 -30.481 1.00 60.19 84 PRO A N 1
ATOM 621 C CA . PRO A 1 84 ? 31.560 -27.123 -30.890 1.00 60.19 84 PRO A CA 1
ATOM 622 C C . PRO A 1 84 ? 30.105 -27.427 -30.545 1.00 60.19 84 PRO A C 1
ATOM 624 O O . PRO A 1 84 ? 29.585 -27.165 -29.463 1.00 60.19 84 PRO A O 1
ATOM 627 N N . ASN A 1 85 ? 29.487 -28.002 -31.563 1.00 52.66 85 ASN A N 1
ATOM 628 C CA . ASN A 1 85 ? 28.169 -28.582 -31.635 1.00 52.66 85 ASN A CA 1
ATOM 629 C C . ASN A 1 85 ? 28.009 -29.677 -30.564 1.00 52.66 85 ASN A C 1
ATOM 631 O O . ASN A 1 85 ? 28.747 -30.661 -30.567 1.00 52.66 85 ASN A O 1
ATOM 635 N N . GLY A 1 86 ? 27.043 -29.508 -29.664 1.00 45.25 86 GLY A N 1
ATOM 636 C CA . GLY A 1 86 ? 26.690 -30.486 -28.640 1.00 45.25 86 GLY A CA 1
ATOM 637 C C . GLY A 1 86 ? 25.182 -30.671 -28.601 1.00 45.25 86 GLY A C 1
ATOM 638 O O . GLY A 1 86 ? 24.491 -30.014 -27.828 1.00 45.25 86 GLY A O 1
ATOM 639 N N . SER A 1 87 ? 24.675 -31.554 -29.463 1.00 52.72 87 SER A N 1
ATOM 640 C CA . SER A 1 87 ? 23.299 -32.051 -29.439 1.00 52.72 87 SER A CA 1
ATOM 641 C C . SER A 1 87 ? 23.051 -32.839 -28.151 1.00 52.72 87 SER A C 1
ATOM 643 O O . SER A 1 87 ? 23.225 -34.052 -28.099 1.00 52.72 87 SER A O 1
ATOM 645 N N . GLY A 1 88 ? 22.640 -32.133 -27.102 1.00 46.59 88 GLY A N 1
ATOM 646 C CA . GLY A 1 88 ? 22.011 -32.707 -25.922 1.00 46.59 88 GLY A CA 1
ATOM 647 C C . GLY A 1 88 ? 20.504 -32.517 -26.021 1.00 46.59 88 GLY A C 1
ATOM 648 O O . GLY A 1 88 ? 19.987 -31.464 -25.655 1.00 46.59 88 GLY A O 1
ATOM 649 N N . SER A 1 89 ? 19.800 -33.532 -26.519 1.00 53.34 89 SER A N 1
ATOM 650 C CA . SER A 1 89 ? 18.340 -33.638 -26.456 1.00 53.34 89 SER A CA 1
ATOM 651 C C . SER A 1 89 ? 17.903 -33.851 -25.004 1.00 53.34 89 SER A C 1
ATOM 653 O O . SER A 1 89 ? 17.555 -34.953 -24.593 1.00 53.34 89 SER A O 1
ATOM 655 N N . GLY A 1 90 ? 17.969 -32.790 -24.204 1.00 45.88 90 GLY A N 1
ATOM 656 C CA . GLY A 1 90 ? 17.357 -32.712 -22.888 1.00 45.88 90 GLY A CA 1
ATOM 657 C C . GLY A 1 90 ? 15.950 -32.162 -23.046 1.00 45.88 90 GLY A C 1
ATOM 658 O O . GLY A 1 90 ? 15.771 -30.967 -23.273 1.00 45.88 90 GLY A O 1
ATOM 659 N N . ALA A 1 91 ? 14.952 -33.036 -22.936 1.00 52.59 91 ALA A N 1
ATOM 660 C CA . ALA A 1 91 ? 13.561 -32.654 -22.752 1.00 52.59 91 ALA A CA 1
ATOM 661 C C . ALA A 1 91 ? 13.426 -31.903 -21.418 1.00 52.59 91 ALA A C 1
ATOM 663 O O . ALA A 1 91 ? 13.090 -32.471 -20.383 1.00 52.59 91 ALA A O 1
ATOM 664 N N . ALA A 1 92 ? 13.737 -30.608 -21.434 1.00 52.41 92 ALA A N 1
ATOM 665 C CA . ALA A 1 92 ? 13.365 -29.702 -20.371 1.00 52.41 92 ALA A CA 1
ATOM 666 C C . ALA A 1 92 ? 11.851 -29.534 -20.461 1.00 52.41 92 ALA A C 1
ATOM 668 O O . ALA A 1 92 ? 11.342 -28.779 -21.292 1.00 52.41 92 ALA A O 1
ATOM 669 N N . SER A 1 93 ? 11.142 -30.282 -19.617 1.00 46.50 93 SER A N 1
ATOM 670 C CA . SER A 1 93 ? 9.782 -29.977 -19.200 1.00 46.50 93 SER A CA 1
ATOM 671 C C . SER A 1 93 ? 9.730 -28.495 -18.850 1.00 46.50 93 SER A C 1
ATOM 673 O O . SER A 1 93 ? 10.145 -28.079 -17.769 1.00 46.50 93 SER A O 1
ATOM 675 N N . ARG A 1 94 ? 9.261 -27.681 -19.800 1.00 50.28 94 ARG A N 1
ATOM 676 C CA . ARG A 1 94 ? 8.873 -26.294 -19.572 1.00 50.28 94 ARG A CA 1
ATOM 677 C C . ARG A 1 94 ? 7.629 -26.366 -18.702 1.00 50.28 94 ARG A C 1
ATOM 679 O O . ARG A 1 94 ? 6.511 -26.309 -19.200 1.00 50.28 94 ARG A O 1
ATOM 686 N N . SER A 1 95 ? 7.848 -26.594 -17.407 1.00 46.06 95 SER A N 1
ATOM 687 C CA . SER A 1 95 ? 6.874 -26.307 -16.369 1.00 46.06 95 SER A CA 1
ATOM 688 C C . SER A 1 95 ? 6.473 -24.864 -16.610 1.00 46.06 95 SER A C 1
ATOM 690 O O . SER A 1 95 ? 7.306 -23.959 -16.517 1.00 46.06 95 SER A O 1
ATOM 692 N N . GLY A 1 96 ? 5.252 -24.686 -17.106 1.00 45.38 96 GLY A N 1
ATOM 693 C CA . GLY A 1 96 ? 4.725 -23.387 -17.451 1.00 45.38 96 GLY A CA 1
ATOM 694 C C . GLY A 1 96 ? 4.748 -22.534 -16.199 1.00 45.38 96 GLY A C 1
ATOM 695 O O . GLY A 1 96 ? 3.877 -22.667 -15.346 1.00 45.38 96 GLY A O 1
ATOM 696 N N . ASN A 1 97 ? 5.731 -21.637 -16.111 1.00 47.34 97 ASN A N 1
ATOM 697 C CA . ASN A 1 97 ? 5.578 -20.397 -15.375 1.00 47.34 97 ASN A CA 1
ATOM 698 C C . ASN A 1 97 ? 4.437 -19.661 -16.070 1.00 47.34 97 ASN A C 1
ATOM 700 O O . ASN A 1 97 ? 4.647 -18.870 -16.988 1.00 47.34 97 ASN A O 1
ATOM 704 N N . GLN A 1 98 ? 3.215 -20.014 -15.687 1.00 49.03 98 GLN A N 1
ATOM 705 C CA . GLN A 1 98 ? 2.022 -19.267 -15.998 1.00 49.03 98 GLN A CA 1
ATOM 706 C C . GLN A 1 98 ? 2.281 -17.887 -15.408 1.00 49.03 98 GLN A C 1
ATOM 708 O O . GLN A 1 98 ? 2.287 -17.716 -14.189 1.00 49.03 98 GLN A O 1
ATOM 713 N N . ALA A 1 99 ? 2.668 -16.951 -16.280 1.00 50.59 99 ALA A N 1
ATOM 714 C CA . ALA A 1 99 ? 2.931 -15.580 -15.897 1.00 50.59 99 ALA A CA 1
ATOM 715 C C . ALA A 1 99 ? 1.712 -15.116 -15.105 1.00 50.59 99 ALA A C 1
ATOM 717 O O . ALA A 1 99 ? 0.587 -15.197 -15.609 1.00 50.59 99 ALA A O 1
ATOM 718 N N . ALA A 1 100 ? 1.932 -14.732 -13.845 1.00 52.66 100 ALA A N 1
ATOM 719 C CA . ALA A 1 100 ? 0.876 -14.161 -13.030 1.00 52.66 100 ALA A CA 1
ATOM 720 C C . ALA A 1 100 ? 0.215 -13.045 -13.856 1.00 52.66 100 ALA A C 1
ATOM 722 O O . ALA A 1 100 ? 0.940 -12.289 -14.517 1.00 52.66 100 ALA A O 1
ATOM 723 N N . PRO A 1 101 ? -1.127 -12.997 -13.917 1.00 51.28 101 PRO A N 1
ATOM 724 C CA . PRO A 1 101 ? -1.818 -12.017 -14.736 1.00 51.28 101 PRO A CA 1
ATOM 725 C C . PRO A 1 101 ? -1.298 -10.627 -14.375 1.00 51.28 101 PRO A C 1
ATOM 727 O O . PRO A 1 101 ? -1.258 -10.265 -13.201 1.00 51.28 101 PRO A O 1
ATOM 730 N N . ALA A 1 102 ? -0.855 -9.868 -15.379 1.00 55.50 102 ALA A N 1
ATOM 731 C CA . ALA A 1 102 ? -0.455 -8.486 -15.168 1.00 55.50 102 ALA A CA 1
ATOM 732 C C . ALA A 1 102 ? -1.636 -7.753 -14.519 1.00 55.50 102 ALA A C 1
ATOM 734 O O . ALA A 1 102 ? -2.749 -7.770 -15.059 1.00 55.50 102 ALA A O 1
ATOM 735 N N . ALA A 1 103 ? -1.411 -7.166 -13.344 1.00 56.97 103 ALA A N 1
ATOM 736 C CA . ALA A 1 103 ? -2.455 -6.461 -12.625 1.00 56.97 103 ALA A CA 1
ATOM 737 C C . ALA A 1 103 ? -2.995 -5.351 -13.535 1.00 56.97 103 ALA A C 1
ATOM 739 O O . ALA A 1 103 ? -2.277 -4.448 -13.969 1.00 56.97 103 ALA A O 1
ATOM 740 N N . SER A 1 104 ? -4.262 -5.484 -13.910 1.00 67.44 104 SER A N 1
ATOM 741 C CA . SER A 1 104 ? -4.893 -4.587 -14.869 1.00 67.44 104 SER A CA 1
ATOM 742 C C . SER A 1 104 ? -5.215 -3.256 -14.194 1.00 67.44 104 SER A C 1
ATOM 744 O O . SER A 1 104 ? -5.580 -3.223 -13.016 1.00 67.44 104 SER A O 1
ATOM 746 N N . ILE A 1 105 ? -5.082 -2.154 -14.942 1.00 74.88 105 ILE A N 1
ATOM 747 C CA . ILE A 1 105 ? -5.501 -0.823 -14.479 1.00 74.88 105 ILE A CA 1
ATOM 748 C C . ILE A 1 105 ? -6.942 -0.943 -13.988 1.00 74.88 105 ILE A C 1
ATOM 750 O O . ILE A 1 105 ? -7.817 -1.412 -14.717 1.00 74.88 105 ILE A O 1
ATOM 754 N N . THR A 1 106 ? -7.163 -0.583 -12.729 1.00 82.25 106 THR A N 1
ATOM 755 C CA . THR A 1 106 ? -8.466 -0.745 -12.086 1.00 82.25 106 THR A CA 1
ATOM 756 C C . THR A 1 106 ? -9.257 0.548 -12.237 1.00 82.25 106 THR A C 1
ATOM 758 O O . THR A 1 106 ? -8.678 1.634 -12.230 1.00 82.25 106 THR A O 1
ATOM 761 N N . THR A 1 107 ? -10.580 0.444 -12.380 1.00 90.56 107 THR A N 1
ATOM 762 C CA . THR A 1 107 ? -11.471 1.602 -12.251 1.00 90.56 107 THR A CA 1
ATOM 763 C C . THR A 1 107 ? -11.217 2.277 -10.907 1.00 90.56 107 THR A C 1
ATOM 765 O O . THR A 1 107 ? -11.144 1.594 -9.886 1.00 90.56 107 THR A O 1
ATOM 768 N N . ASP A 1 108 ? -11.065 3.599 -10.911 1.00 93.94 108 ASP A N 1
ATOM 769 C CA . ASP A 1 108 ? -10.893 4.360 -9.679 1.00 93.94 108 ASP A CA 1
ATOM 770 C C . ASP A 1 108 ? -12.188 4.293 -8.862 1.00 93.94 108 ASP A C 1
ATOM 772 O O . ASP A 1 108 ? -13.226 4.795 -9.289 1.00 93.94 108 ASP A O 1
ATOM 776 N N . THR A 1 109 ? -12.141 3.600 -7.723 1.00 95.44 109 THR A N 1
ATOM 777 C CA . THR A 1 109 ? -13.277 3.455 -6.802 1.00 95.44 109 THR A CA 1
ATOM 778 C C . THR A 1 109 ? -13.131 4.349 -5.574 1.00 95.44 109 THR A C 1
ATOM 780 O O . THR A 1 109 ? -13.729 4.052 -4.541 1.00 95.44 109 THR A O 1
ATOM 783 N N . ARG A 1 110 ? -12.280 5.382 -5.630 1.00 96.94 110 ARG A N 1
ATOM 784 C CA . ARG A 1 110 ? -12.138 6.336 -4.528 1.00 96.94 110 ARG A CA 1
ATOM 785 C C . ARG A 1 110 ? -13.373 7.230 -4.421 1.00 96.94 110 ARG A C 1
ATOM 787 O O . ARG A 1 110 ? -13.984 7.589 -5.422 1.00 96.94 110 ARG A O 1
ATOM 794 N N . GLU A 1 111 ? -13.725 7.587 -3.194 1.00 97.31 111 GLU A N 1
ATOM 795 C CA . GLU A 1 111 ? -14.850 8.454 -2.851 1.00 97.31 111 GLU A CA 1
ATOM 796 C C . GLU A 1 111 ? -14.321 9.793 -2.329 1.00 97.31 111 GLU A C 1
ATOM 798 O O . GLU A 1 111 ? -13.412 9.823 -1.491 1.00 97.31 111 GLU A O 1
ATOM 803 N N . ASN A 1 112 ? -14.874 10.906 -2.820 1.00 97.69 112 ASN A N 1
ATOM 804 C CA . ASN A 1 112 ? -14.440 12.239 -2.401 1.00 97.69 112 ASN A CA 1
ATOM 805 C C . ASN A 1 112 ? -14.674 12.431 -0.892 1.00 97.69 112 ASN A C 1
ATOM 807 O O . ASN A 1 112 ? -15.681 11.989 -0.335 1.00 97.69 112 ASN A O 1
ATOM 811 N N . GLY A 1 113 ? -13.739 13.104 -0.225 1.00 96.81 113 GLY A N 1
ATOM 812 C CA . GLY A 1 113 ? -13.738 13.331 1.220 1.00 96.81 113 GLY A CA 1
ATOM 813 C C . GLY A 1 113 ? -13.063 12.231 2.050 1.00 96.81 113 GLY A C 1
ATOM 814 O O . GLY A 1 113 ? -12.922 12.398 3.264 1.00 96.81 113 GLY A O 1
ATOM 815 N N . TYR A 1 114 ? -12.606 11.135 1.436 1.00 98.25 114 TYR A N 1
ATOM 816 C CA . TYR A 1 114 ? -11.852 10.080 2.120 1.00 98.25 114 TYR A CA 1
ATOM 817 C C . TYR A 1 114 ? -10.343 10.231 1.927 1.00 98.25 114 TYR A C 1
ATOM 819 O O . TYR A 1 114 ? -9.855 10.686 0.895 1.00 98.25 114 TYR A O 1
ATOM 827 N N . ASN A 1 115 ? -9.589 9.804 2.938 1.00 98.31 115 ASN A N 1
ATOM 828 C CA . ASN A 1 115 ? -8.137 9.723 2.878 1.00 98.31 115 ASN A CA 1
ATOM 829 C C . ASN A 1 115 ? -7.721 8.325 2.420 1.00 98.31 115 ASN A C 1
ATOM 831 O O . ASN A 1 115 ? -8.160 7.332 3.000 1.00 98.31 115 ASN A O 1
ATOM 835 N N . TYR A 1 116 ? -6.846 8.250 1.425 1.00 98.31 116 TYR A N 1
ATOM 836 C CA . TYR A 1 116 ? -6.330 6.998 0.883 1.00 98.31 116 TYR A CA 1
ATOM 837 C C . TYR A 1 116 ? -4.836 6.876 1.146 1.00 98.31 116 TYR A C 1
ATOM 839 O O . TYR A 1 116 ? -4.090 7.851 1.041 1.00 98.31 116 TYR A O 1
ATOM 847 N N . ILE A 1 117 ? -4.393 5.661 1.469 1.00 98.31 117 ILE A N 1
ATOM 848 C CA . ILE A 1 117 ? -2.970 5.356 1.613 1.00 98.31 117 ILE A CA 1
ATOM 849 C C . ILE A 1 117 ? -2.395 5.102 0.220 1.00 98.31 117 ILE A C 1
ATOM 851 O O . ILE A 1 117 ? -2.754 4.134 -0.457 1.00 98.31 117 ILE A O 1
ATOM 855 N N . ILE A 1 118 ? -1.487 5.975 -0.197 1.00 98.06 118 ILE A N 1
ATOM 856 C CA . ILE A 1 118 ? -0.695 5.832 -1.409 1.00 98.06 118 ILE A CA 1
ATOM 857 C C . ILE A 1 118 ? 0.592 5.107 -1.030 1.00 98.06 118 ILE A C 1
ATOM 859 O O . ILE A 1 118 ? 1.387 5.627 -0.251 1.00 98.06 118 ILE A O 1
ATOM 863 N N . VAL A 1 119 ? 0.796 3.906 -1.571 1.00 97.38 119 VAL A N 1
ATOM 864 C CA . VAL A 1 119 ? 1.993 3.108 -1.275 1.00 97.38 119 VAL A CA 1
ATOM 865 C C . VAL A 1 119 ? 3.207 3.764 -1.917 1.00 97.38 119 VAL A C 1
ATOM 867 O O . VAL A 1 119 ? 4.137 4.163 -1.228 1.00 97.38 119 VAL A O 1
ATOM 870 N N . GLU A 1 120 ? 3.185 3.885 -3.246 1.00 96.50 120 GLU A N 1
ATOM 871 C CA . GLU A 1 120 ? 4.188 4.608 -4.023 1.00 96.50 120 GLU A CA 1
ATOM 872 C C . GLU A 1 120 ? 3.787 4.676 -5.505 1.00 96.50 120 GLU A C 1
ATOM 874 O O . GLU A 1 120 ? 2.739 4.166 -5.922 1.00 96.50 120 GLU A O 1
ATOM 879 N N . GLN A 1 121 ? 4.654 5.293 -6.313 1.00 96.12 121 GLN A N 1
ATOM 880 C CA . GLN A 1 121 ? 4.599 5.233 -7.770 1.00 96.12 121 GLN A CA 1
ATOM 881 C C . GLN A 1 121 ? 5.689 4.294 -8.303 1.00 96.12 121 GLN A C 1
ATOM 883 O O . GLN A 1 121 ? 6.859 4.410 -7.930 1.00 96.12 121 GLN A O 1
ATOM 888 N N . PHE A 1 122 ? 5.310 3.381 -9.193 1.00 95.12 122 PHE A N 1
ATOM 889 C CA . PHE A 1 122 ? 6.187 2.357 -9.764 1.00 95.12 122 PHE A CA 1
ATOM 890 C C . PHE A 1 122 ? 6.019 2.283 -11.286 1.00 95.12 122 PHE A C 1
ATOM 892 O O . PHE A 1 122 ? 4.941 2.614 -11.788 1.00 95.12 122 PHE A O 1
ATOM 899 N N . PRO A 1 123 ? 7.024 1.803 -12.037 1.00 95.19 123 PRO A N 1
ATOM 900 C CA . PRO A 1 123 ? 6.818 1.311 -13.398 1.00 95.19 123 PRO A CA 1
ATOM 901 C C . PRO A 1 123 ? 5.672 0.291 -13.458 1.00 95.19 123 PRO A C 1
ATOM 903 O O . PRO A 1 123 ? 5.404 -0.409 -12.483 1.00 95.19 123 PRO A O 1
ATOM 906 N N . ALA A 1 124 ? 4.973 0.194 -14.590 1.00 93.44 124 ALA A N 1
ATOM 907 C CA . ALA A 1 124 ? 3.748 -0.611 -14.689 1.00 93.44 124 ALA A CA 1
ATOM 908 C C . ALA A 1 124 ? 3.936 -2.108 -14.345 1.00 93.44 124 ALA A C 1
ATOM 910 O O . ALA A 1 124 ? 3.060 -2.719 -13.724 1.00 93.44 124 ALA A O 1
ATOM 911 N N . ASP A 1 125 ? 5.074 -2.696 -14.719 1.00 92.56 125 ASP A N 1
ATOM 912 C CA . ASP A 1 125 ? 5.418 -4.088 -14.413 1.00 92.56 125 ASP A CA 1
ATOM 913 C C . ASP A 1 125 ? 5.702 -4.291 -12.916 1.00 92.56 125 ASP A C 1
ATOM 915 O O . ASP A 1 125 ? 5.290 -5.288 -12.322 1.00 92.56 125 ASP A O 1
ATOM 919 N N . GLU A 1 126 ? 6.380 -3.337 -12.280 1.00 94.19 126 GLU A N 1
ATOM 920 C CA . GLU A 1 126 ? 6.684 -3.379 -10.853 1.00 94.19 126 GLU A CA 1
ATOM 921 C C . GLU A 1 126 ? 5.437 -3.101 -10.009 1.00 94.19 126 GLU A C 1
ATOM 923 O O . GLU A 1 126 ? 5.175 -3.843 -9.065 1.00 94.19 126 GLU A O 1
ATOM 928 N N . ALA A 1 127 ? 4.606 -2.129 -10.401 1.00 95.19 127 ALA A N 1
ATOM 929 C CA . ALA A 1 127 ? 3.329 -1.829 -9.753 1.00 95.19 127 ALA A CA 1
ATOM 930 C C . ALA A 1 127 ? 2.442 -3.074 -9.651 1.00 95.19 127 ALA A C 1
ATOM 932 O O . ALA A 1 127 ? 1.838 -3.325 -8.609 1.00 95.19 127 ALA A O 1
ATOM 933 N N . SER A 1 128 ? 2.410 -3.880 -10.717 1.00 94.62 128 SER A N 1
ATOM 934 C CA . SER A 1 128 ? 1.653 -5.132 -10.746 1.00 94.62 128 SER A CA 1
ATOM 935 C C . SER A 1 128 ? 2.173 -6.143 -9.730 1.00 94.62 128 SER A C 1
ATOM 937 O O . SER A 1 128 ? 1.392 -6.734 -8.992 1.00 94.62 128 SER A O 1
ATOM 939 N N . ARG A 1 129 ? 3.498 -6.310 -9.645 1.00 94.25 129 ARG A N 1
ATOM 940 C CA . ARG A 1 129 ? 4.126 -7.245 -8.701 1.00 94.25 129 ARG A CA 1
ATOM 941 C C . ARG A 1 129 ? 3.958 -6.794 -7.248 1.00 94.25 129 ARG A C 1
ATOM 943 O O . ARG A 1 129 ? 3.697 -7.627 -6.382 1.00 94.25 129 ARG A O 1
ATOM 950 N N . VAL A 1 130 ? 4.076 -5.492 -6.991 1.00 95.75 130 VAL A N 1
ATOM 951 C CA . VAL A 1 130 ? 3.834 -4.893 -5.672 1.00 95.75 130 VAL A CA 1
ATOM 952 C C . VAL A 1 130 ? 2.378 -5.090 -5.257 1.00 95.75 130 VAL A C 1
ATOM 954 O O . VAL A 1 130 ? 2.122 -5.537 -4.141 1.00 95.75 130 VAL A O 1
ATOM 957 N N . ALA A 1 131 ? 1.425 -4.819 -6.153 1.00 96.25 131 ALA A N 1
ATOM 958 C CA . ALA A 1 131 ? 0.006 -5.006 -5.869 1.00 96.25 131 ALA A CA 1
ATOM 959 C C . ALA A 1 131 ? -0.324 -6.466 -5.537 1.00 96.25 131 ALA A C 1
ATOM 961 O O . ALA A 1 131 ? -0.930 -6.744 -4.505 1.00 96.25 131 ALA A O 1
ATOM 962 N N . ASP A 1 132 ? 0.162 -7.400 -6.352 1.00 95.62 132 ASP A N 1
ATOM 963 C CA . ASP A 1 132 ? 0.036 -8.839 -6.120 1.00 95.62 132 ASP A CA 1
ATOM 964 C C . ASP A 1 132 ? 0.566 -9.269 -4.750 1.00 95.62 132 ASP A C 1
ATOM 966 O O . ASP A 1 132 ? -0.023 -10.118 -4.076 1.00 95.62 132 ASP A O 1
ATOM 970 N N . TYR A 1 133 ? 1.706 -8.714 -4.343 1.00 95.94 133 TYR A N 1
ATOM 971 C CA . TYR A 1 133 ? 2.307 -9.014 -3.055 1.00 95.94 133 TYR A CA 1
ATOM 972 C C . TYR A 1 133 ? 1.492 -8.455 -1.897 1.00 95.94 133 TYR A C 1
ATOM 974 O O . TYR A 1 133 ? 1.252 -9.176 -0.930 1.00 95.94 133 TYR A O 1
ATOM 982 N N . LEU A 1 134 ? 1.029 -7.211 -1.992 1.00 96.56 134 LEU A N 1
ATOM 983 C CA . LEU A 1 134 ? 0.185 -6.603 -0.966 1.00 96.56 134 LEU A CA 1
ATOM 984 C C . LEU A 1 134 ? -1.131 -7.378 -0.803 1.00 96.56 134 LEU A C 1
ATOM 986 O O . LEU A 1 134 ? -1.473 -7.745 0.322 1.00 96.56 134 LEU A O 1
ATOM 990 N N . ILE A 1 135 ? -1.781 -7.754 -1.910 1.00 96.50 135 ILE A N 1
ATOM 991 C CA . ILE A 1 135 ? -3.017 -8.555 -1.907 1.00 96.50 135 ILE A CA 1
ATOM 992 C C . ILE A 1 135 ? -2.788 -9.918 -1.247 1.00 96.50 135 ILE A C 1
ATOM 994 O O . ILE A 1 135 ? -3.564 -10.326 -0.383 1.00 96.50 135 ILE A O 1
ATOM 998 N N . ARG A 1 136 ? -1.694 -10.616 -1.586 1.00 96.12 136 ARG A N 1
ATOM 999 C CA . ARG A 1 136 ? -1.340 -11.905 -0.959 1.00 96.12 136 ARG A CA 1
ATOM 1000 C C . ARG A 1 136 ? -1.064 -11.801 0.542 1.00 96.12 136 ARG A C 1
ATOM 1002 O O . ARG A 1 136 ? -1.180 -12.805 1.238 1.00 96.12 136 ARG A O 1
ATOM 1009 N N . ASN A 1 137 ? -0.709 -10.616 1.033 1.00 96.44 137 ASN A N 1
ATOM 1010 C CA . ASN A 1 137 ? -0.502 -10.335 2.453 1.00 96.44 137 ASN A CA 1
ATOM 1011 C C . ASN A 1 137 ? -1.714 -9.642 3.109 1.00 96.44 137 ASN A C 1
ATOM 1013 O O . ASN A 1 137 ? -1.590 -9.106 4.208 1.00 96.44 137 ASN A O 1
ATOM 1017 N N . GLY A 1 138 ? -2.885 -9.665 2.460 1.00 96.69 138 GLY A N 1
ATOM 1018 C CA . GLY A 1 138 ? -4.149 -9.201 3.036 1.00 96.69 138 GLY A CA 1
ATOM 1019 C C . GLY A 1 138 ? -4.431 -7.704 2.894 1.00 96.69 138 GLY A C 1
ATOM 1020 O O . GLY A 1 138 ? -5.407 -7.229 3.466 1.00 96.69 138 GLY A O 1
ATOM 1021 N N . ILE A 1 139 ? -3.623 -6.960 2.136 1.00 97.62 139 ILE A N 1
ATOM 1022 C CA . ILE A 1 139 ? -3.865 -5.543 1.845 1.00 97.62 139 ILE A CA 1
ATOM 1023 C C . ILE A 1 139 ? -4.487 -5.425 0.452 1.00 97.62 139 ILE A C 1
ATOM 1025 O O . ILE A 1 139 ? -3.809 -5.618 -0.557 1.00 97.62 139 ILE A O 1
ATOM 1029 N N . ASP A 1 140 ? -5.782 -5.106 0.389 1.00 96.62 140 ASP A N 1
ATOM 1030 C CA . ASP A 1 140 ? -6.472 -4.862 -0.881 1.00 96.62 140 ASP A CA 1
ATOM 1031 C C . ASP A 1 140 ? -6.041 -3.511 -1.466 1.00 96.62 140 ASP A C 1
ATOM 1033 O O . ASP A 1 140 ? -6.145 -2.460 -0.822 1.00 96.62 140 ASP A O 1
ATOM 1037 N N . VAL A 1 141 ? -5.544 -3.543 -2.699 1.00 97.31 141 VAL A N 1
ATOM 1038 C CA . VAL A 1 141 ? -5.027 -2.372 -3.403 1.00 97.31 141 VAL A CA 1
ATOM 1039 C C . VAL A 1 141 ? -5.602 -2.277 -4.811 1.00 97.31 141 VAL A C 1
ATOM 1041 O O . VAL A 1 141 ? -6.110 -3.238 -5.387 1.00 97.31 141 VAL A O 1
ATOM 1044 N N . MET A 1 142 ? -5.488 -1.089 -5.386 1.00 97.00 142 MET A N 1
ATOM 1045 C CA . MET A 1 142 ? -5.778 -0.797 -6.781 1.00 97.00 142 MET A CA 1
ATOM 1046 C C . MET A 1 142 ? -4.598 -0.072 -7.423 1.00 97.00 142 MET A C 1
ATOM 1048 O O . MET A 1 142 ? -3.816 0.608 -6.753 1.00 97.00 142 MET A O 1
ATOM 1052 N N . ILE A 1 143 ? -4.477 -0.227 -8.739 1.00 97.25 143 ILE A N 1
ATOM 1053 C CA . ILE A 1 143 ? -3.451 0.437 -9.541 1.00 97.25 143 ILE A CA 1
ATOM 1054 C C . ILE A 1 143 ? -4.117 1.526 -10.369 1.00 97.25 143 ILE A C 1
ATOM 1056 O O . ILE A 1 143 ? -4.974 1.235 -11.208 1.00 97.25 143 ILE A O 1
ATOM 1060 N N . LEU A 1 144 ? -3.680 2.764 -10.157 1.00 96.44 144 LEU A N 1
ATOM 1061 C CA . LEU A 1 144 ? -4.178 3.947 -10.845 1.00 96.44 144 LEU A CA 1
ATOM 1062 C C . LEU A 1 144 ? -3.098 4.546 -11.761 1.00 96.44 144 LEU A C 1
ATOM 1064 O O . LEU A 1 144 ? -1.896 4.381 -11.510 1.00 96.44 144 LEU A O 1
ATOM 1068 N N . PRO A 1 145 ? -3.487 5.260 -12.830 1.00 95.88 145 PRO A N 1
ATOM 1069 C CA . PRO A 1 145 ? -2.560 6.100 -13.579 1.00 95.88 145 PRO A CA 1
ATOM 1070 C C . PRO A 1 145 ? -1.891 7.139 -12.664 1.00 95.88 145 PRO A C 1
ATOM 1072 O O . PRO A 1 145 ? -2.534 7.702 -11.781 1.00 95.88 145 PRO A O 1
ATOM 1075 N N . ALA A 1 146 ? -0.599 7.395 -12.873 1.00 95.00 146 ALA A N 1
ATOM 1076 C CA . ALA A 1 146 ? 0.099 8.525 -12.265 1.00 95.00 146 ALA A CA 1
ATOM 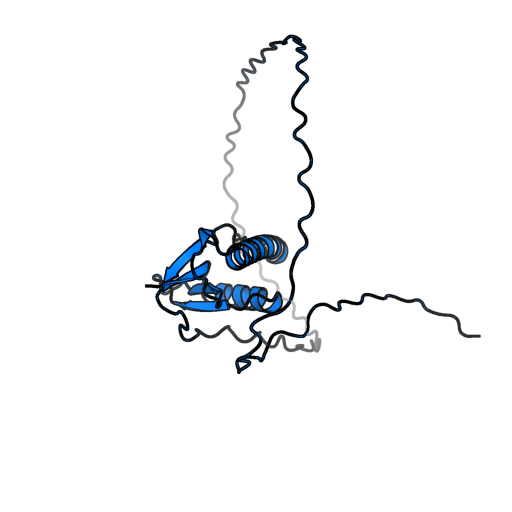1077 C C . ALA A 1 146 ? 0.167 9.707 -13.252 1.00 95.00 146 ALA A C 1
ATOM 1079 O O . ALA A 1 146 ? -0.187 9.569 -14.424 1.00 95.00 146 ALA A O 1
ATOM 1080 N N . ASN A 1 147 ? 0.654 10.863 -12.789 1.00 93.75 147 ASN A N 1
ATOM 1081 C CA . ASN A 1 147 ? 0.878 12.029 -13.656 1.00 93.75 147 ASN A CA 1
ATOM 1082 C C . ASN A 1 147 ? 1.912 11.730 -14.754 1.00 93.75 147 ASN A C 1
ATOM 1084 O O . ASN A 1 147 ? 1.795 12.216 -15.878 1.00 93.75 147 ASN A O 1
ATOM 1088 N N . ASP A 1 148 ? 2.908 10.901 -14.435 1.00 94.38 148 ASP A N 1
ATOM 1089 C CA . ASP A 1 148 ? 3.833 10.348 -15.416 1.00 94.38 148 ASP A CA 1
ATOM 1090 C C . ASP A 1 148 ? 3.217 9.105 -16.077 1.00 94.38 148 ASP A C 1
ATOM 1092 O O . ASP A 1 148 ? 2.826 8.147 -15.407 1.00 94.38 148 ASP A O 1
ATOM 1096 N N . ARG A 1 149 ? 3.171 9.098 -17.415 1.00 92.00 149 ARG A N 1
ATOM 1097 C CA . ARG A 1 149 ? 2.601 8.005 -18.219 1.00 92.00 149 ARG A CA 1
ATOM 1098 C C . ARG A 1 149 ? 3.335 6.674 -18.047 1.00 92.00 149 ARG A C 1
ATOM 1100 O O . ARG A 1 149 ? 2.728 5.625 -18.279 1.00 92.00 149 ARG A O 1
ATOM 1107 N N . SER A 1 150 ? 4.613 6.707 -17.675 1.00 92.62 150 SER A N 1
ATOM 1108 C CA . SER A 1 150 ? 5.436 5.519 -17.424 1.00 92.62 150 SER A CA 1
ATOM 1109 C C . SER A 1 150 ? 5.200 4.914 -16.038 1.00 92.62 150 SER A C 1
ATOM 1111 O O . SER A 1 150 ? 5.474 3.731 -15.827 1.00 92.62 150 SER A O 1
ATOM 1113 N N . LEU A 1 151 ? 4.635 5.698 -15.116 1.00 95.31 151 LEU A N 1
ATOM 1114 C CA . LEU A 1 151 ? 4.417 5.299 -13.737 1.00 95.31 151 LEU A CA 1
ATOM 1115 C C . LEU A 1 151 ? 2.953 4.951 -13.471 1.00 95.31 151 LEU A C 1
ATOM 1117 O O . LEU A 1 151 ? 2.012 5.357 -14.162 1.00 95.31 151 LEU A O 1
ATOM 1121 N N . ARG A 1 152 ? 2.760 4.152 -12.435 1.00 96.38 152 ARG A N 1
ATOM 1122 C CA . ARG A 1 152 ? 1.474 3.747 -11.893 1.00 96.38 152 ARG A CA 1
ATOM 1123 C C . ARG A 1 152 ? 1.510 3.939 -10.394 1.00 96.38 152 ARG A C 1
ATOM 1125 O O . ARG A 1 152 ? 2.509 3.631 -9.748 1.00 96.38 152 ARG A O 1
ATOM 1132 N N . ARG A 1 153 ? 0.418 4.451 -9.848 1.00 97.06 153 ARG A N 1
ATOM 1133 C CA . ARG A 1 153 ? 0.250 4.644 -8.415 1.00 97.06 153 ARG A CA 1
ATOM 1134 C C . ARG A 1 153 ? -0.420 3.403 -7.832 1.00 97.06 153 ARG A C 1
ATOM 1136 O O . ARG A 1 153 ? -1.471 2.998 -8.324 1.00 97.06 153 ARG A O 1
ATOM 1143 N N . VAL A 1 154 ? 0.177 2.813 -6.801 1.00 97.44 154 VAL A N 1
ATOM 1144 C CA . VAL A 1 154 ? -0.442 1.719 -6.035 1.00 97.44 154 VAL A CA 1
ATOM 1145 C C . VAL A 1 154 ? -1.121 2.321 -4.810 1.00 97.44 154 VAL A C 1
ATOM 1147 O O . VAL A 1 154 ? -0.482 3.029 -4.030 1.00 97.44 154 VAL A O 1
ATOM 1150 N N . VAL A 1 155 ? -2.421 2.072 -4.662 1.00 97.94 155 VAL A N 1
ATOM 1151 C CA . VAL A 1 155 ? -3.281 2.720 -3.663 1.00 97.94 155 VAL A CA 1
ATOM 1152 C C . VAL A 1 155 ? -4.048 1.668 -2.880 1.00 97.94 155 VAL A C 1
ATOM 1154 O O . VAL A 1 155 ? -4.637 0.775 -3.482 1.00 97.94 155 VAL A O 1
ATOM 1157 N N . VAL A 1 156 ? -4.073 1.769 -1.552 1.00 97.88 156 VAL A N 1
ATOM 1158 C CA . VAL A 1 156 ? -4.931 0.916 -0.715 1.00 97.88 156 VAL A CA 1
ATOM 1159 C C . VAL A 1 156 ? -6.392 1.236 -1.016 1.00 97.88 156 VAL A C 1
ATOM 1161 O O . VAL A 1 156 ? -6.782 2.401 -1.021 1.00 97.88 156 VAL A O 1
ATOM 1164 N N . ARG A 1 157 ? -7.202 0.209 -1.300 1.00 96.94 157 ARG A N 1
ATOM 1165 C CA . ARG A 1 157 ? -8.593 0.391 -1.749 1.00 96.94 157 ARG A CA 1
ATOM 1166 C C . ARG A 1 157 ? -9.482 0.998 -0.661 1.00 96.94 157 ARG A C 1
ATOM 1168 O O . ARG A 1 157 ? -10.399 1.750 -0.974 1.00 96.94 157 ARG A O 1
ATOM 1175 N N . GLN A 1 158 ? -9.214 0.672 0.601 1.00 97.19 158 GLN A N 1
ATOM 1176 C CA . GLN A 1 158 ? -9.955 1.196 1.743 1.00 97.19 158 GLN A CA 1
ATOM 1177 C C . GLN A 1 158 ? -9.670 2.693 1.937 1.00 97.19 158 GLN A C 1
ATOM 1179 O O . GLN A 1 158 ? -8.518 3.101 2.086 1.00 97.19 158 GLN A O 1
ATOM 1184 N N . GLY A 1 159 ? -10.732 3.501 1.955 1.00 96.81 159 GLY A N 1
ATOM 1185 C CA . GLY A 1 159 ? -10.677 4.913 2.329 1.00 96.81 159 GLY A CA 1
ATOM 1186 C C . GLY A 1 159 ? -10.922 5.110 3.826 1.00 96.81 159 GLY A C 1
ATOM 1187 O O . GLY A 1 159 ? -11.658 4.341 4.451 1.00 96.81 159 GLY A O 1
ATOM 1188 N N . TYR A 1 160 ? -10.340 6.167 4.396 1.00 97.44 160 TYR A N 1
ATOM 1189 C CA . TYR A 1 160 ? -10.439 6.494 5.820 1.00 97.44 160 TYR A CA 1
ATOM 1190 C C . TYR A 1 160 ? -10.945 7.925 6.041 1.00 97.44 160 TYR A C 1
ATOM 1192 O O . TYR A 1 160 ? -10.363 8.901 5.556 1.00 97.44 160 TYR A O 1
ATOM 1200 N N . LEU A 1 161 ? -12.008 8.068 6.833 1.00 96.50 161 LEU A N 1
ATOM 1201 C CA . LEU A 1 161 ? -12.457 9.368 7.340 1.00 96.50 161 LEU A CA 1
ATOM 1202 C C . LEU A 1 161 ? -11.609 9.780 8.545 1.00 96.50 161 LEU A C 1
ATOM 1204 O O . LEU A 1 161 ? -11.271 8.941 9.382 1.00 96.50 161 LEU A O 1
ATOM 1208 N N . GLY A 1 162 ? -11.284 11.074 8.638 1.00 92.25 162 GLY A N 1
ATOM 1209 C CA . GLY A 1 162 ? -10.588 11.642 9.795 1.00 92.25 162 GLY A CA 1
ATOM 1210 C C . GLY A 1 162 ? -9.231 10.989 10.081 1.00 92.25 162 GLY A C 1
ATOM 1211 O O . GLY A 1 162 ? -9.000 10.539 11.198 1.00 92.25 162 GLY A O 1
ATOM 1212 N N . TRP A 1 163 ? -8.333 10.938 9.085 1.00 92.81 163 TRP A N 1
ATOM 1213 C CA . TRP A 1 163 ? -7.057 10.197 9.124 1.00 92.81 163 TRP A CA 1
ATOM 1214 C C . TRP A 1 163 ? -6.289 10.261 10.459 1.00 92.81 163 TRP A C 1
ATOM 1216 O O . TRP A 1 163 ? -5.840 9.235 10.969 1.00 92.81 163 TRP A O 1
ATOM 1226 N N . ARG A 1 164 ? -6.150 11.456 11.051 1.00 88.88 164 ARG A N 1
ATOM 1227 C CA . ARG A 1 164 ? -5.371 11.660 12.287 1.00 88.88 164 ARG A CA 1
ATOM 1228 C C . ARG A 1 164 ? -5.946 10.943 13.511 1.00 88.88 164 ARG A C 1
ATOM 1230 O O . ARG A 1 164 ? -5.190 10.622 14.417 1.00 88.88 164 ARG A O 1
ATOM 1237 N N . SER A 1 165 ? -7.255 10.711 13.546 1.00 92.31 165 SER A N 1
ATOM 1238 C CA . SER A 1 165 ? -7.938 10.007 14.637 1.00 92.31 165 SER A CA 1
ATOM 1239 C C . SER A 1 165 ? -8.351 8.584 14.256 1.00 92.31 165 SER A C 1
ATOM 1241 O O . SER A 1 165 ? -8.953 7.885 15.066 1.00 92.31 165 SER A O 1
ATOM 1243 N N . ASN A 1 166 ? -8.061 8.146 13.029 1.00 95.81 166 ASN A N 1
ATOM 1244 C CA . ASN A 1 166 ? -8.472 6.842 12.530 1.00 95.81 166 ASN A CA 1
ATOM 1245 C C . ASN A 1 166 ? -7.399 5.783 12.823 1.00 95.81 166 ASN A C 1
ATOM 1247 O O . ASN A 1 166 ? -6.439 5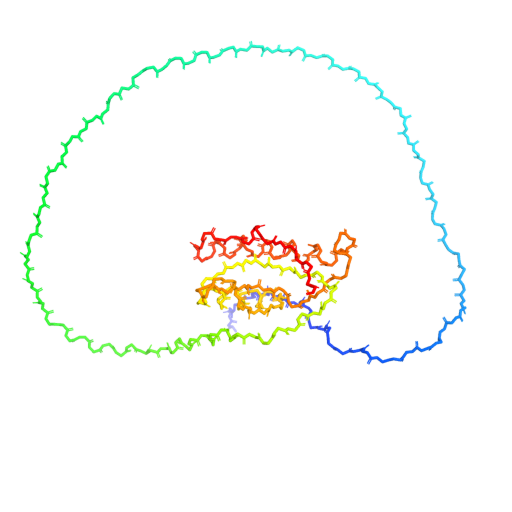.631 12.068 1.00 95.81 166 ASN A O 1
ATOM 1251 N N . GLN A 1 167 ? -7.567 5.049 13.925 1.00 97.00 167 GLN A N 1
ATOM 1252 C CA . GLN A 1 167 ? -6.616 4.023 14.363 1.00 97.00 167 GLN A CA 1
ATOM 1253 C C . GLN A 1 167 ? -6.423 2.903 13.326 1.00 97.00 167 GLN A C 1
ATOM 1255 O O . GLN A 1 167 ? -5.296 2.462 13.114 1.00 97.00 167 GLN A O 1
ATOM 1260 N N . GLU A 1 168 ? -7.493 2.465 12.662 1.00 96.56 168 GLU A N 1
ATOM 1261 C CA . GLU A 1 168 ? -7.433 1.422 11.630 1.00 96.56 168 GLU A CA 1
ATOM 1262 C C . GLU A 1 168 ? -6.594 1.871 10.425 1.00 96.56 168 GLU A C 1
ATOM 1264 O O . GLU A 1 168 ? -5.761 1.118 9.914 1.00 96.56 168 GLU A O 1
ATOM 1269 N N . GLY A 1 169 ? -6.752 3.131 10.013 1.00 96.56 169 GLY A N 1
ATOM 1270 C CA . GLY A 1 169 ? -5.932 3.744 8.975 1.00 96.56 169 GLY A CA 1
ATOM 1271 C C . GLY A 1 169 ? -4.447 3.739 9.338 1.00 96.56 169 GLY A C 1
ATOM 1272 O O . GLY A 1 169 ? -3.625 3.287 8.539 1.00 96.56 169 GLY A O 1
ATOM 1273 N N . GLN A 1 170 ? -4.100 4.166 10.558 1.00 97.50 170 GLN A N 1
ATOM 1274 C CA . GLN A 1 170 ? -2.708 4.154 11.034 1.00 97.50 170 GLN A CA 1
ATOM 1275 C C . GLN A 1 170 ? -2.128 2.731 11.041 1.00 97.50 170 GLN A C 1
ATOM 1277 O O . GLN A 1 170 ? -1.055 2.498 10.489 1.00 97.50 170 GLN A O 1
ATOM 1282 N N . GLN A 1 171 ? -2.875 1.756 11.570 1.00 97.50 171 GLN A N 1
ATOM 1283 C CA . GLN A 1 171 ? -2.461 0.347 11.592 1.00 97.50 171 GLN A CA 1
ATOM 1284 C C . GLN A 1 171 ? -2.259 -0.232 10.186 1.00 97.50 171 GLN A C 1
ATOM 1286 O O . GLN A 1 171 ? -1.353 -1.045 9.963 1.00 97.50 171 GL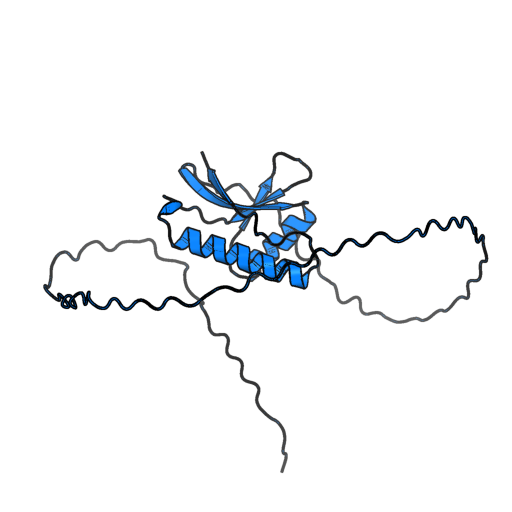N A O 1
ATOM 1291 N N . THR A 1 172 ? -3.088 0.186 9.228 1.00 97.81 172 THR A N 1
ATOM 1292 C CA . THR A 1 172 ? -2.955 -0.223 7.828 1.00 97.81 172 THR A CA 1
ATOM 1293 C C . THR A 1 172 ? -1.689 0.364 7.210 1.00 97.81 172 THR A C 1
ATOM 1295 O O . THR A 1 172 ? -0.929 -0.369 6.577 1.00 97.81 172 THR A O 1
ATOM 1298 N N . LEU A 1 173 ? -1.403 1.648 7.440 1.00 97.44 173 LEU A N 1
ATOM 1299 C CA . LEU A 1 173 ? -0.175 2.286 6.959 1.00 97.44 173 LEU A CA 1
ATOM 1300 C C . LEU A 1 173 ? 1.081 1.640 7.557 1.00 97.44 173 LEU A C 1
ATOM 1302 O O . LEU A 1 173 ? 2.023 1.336 6.824 1.00 97.44 173 LEU A O 1
ATOM 1306 N N . ASP A 1 174 ? 1.082 1.363 8.859 1.00 97.50 174 ASP A N 1
ATOM 1307 C CA . ASP A 1 174 ? 2.188 0.665 9.521 1.00 97.50 174 ASP A CA 1
ATOM 1308 C C . ASP A 1 174 ? 2.382 -0.747 8.953 1.00 97.50 174 ASP A C 1
ATOM 1310 O O . ASP A 1 174 ? 3.510 -1.195 8.724 1.00 97.50 174 ASP A O 1
ATOM 1314 N N . SER A 1 175 ? 1.282 -1.444 8.653 1.00 97.75 175 SER A N 1
ATOM 1315 C CA . SER A 1 175 ? 1.324 -2.758 8.009 1.00 97.75 175 SER A CA 1
ATOM 1316 C C . SER A 1 175 ? 1.916 -2.686 6.601 1.00 97.75 175 SER A C 1
ATOM 1318 O O . SER A 1 175 ? 2.760 -3.518 6.269 1.00 97.75 175 SER A O 1
ATOM 1320 N N . VAL A 1 176 ? 1.542 -1.682 5.801 1.00 97.94 176 VAL A N 1
ATOM 1321 C CA . VAL A 1 176 ? 2.119 -1.434 4.468 1.00 97.94 176 VAL A CA 1
ATOM 1322 C C . VAL A 1 176 ? 3.627 -1.199 4.565 1.00 97.94 176 VAL A C 1
ATOM 1324 O O . VAL A 1 176 ? 4.388 -1.870 3.869 1.00 97.94 176 VAL A O 1
ATOM 1327 N N . ARG A 1 177 ? 4.082 -0.321 5.467 1.00 97.12 177 ARG A N 1
ATOM 1328 C CA . ARG A 1 177 ? 5.516 -0.034 5.661 1.00 97.12 177 ARG A CA 1
ATOM 1329 C C . ARG A 1 177 ? 6.301 -1.270 6.086 1.00 97.12 177 ARG A C 1
ATOM 1331 O O . ARG A 1 177 ? 7.350 -1.577 5.523 1.00 97.12 177 ARG A O 1
ATOM 1338 N N . ARG A 1 178 ? 5.770 -2.045 7.035 1.00 96.44 178 ARG A N 1
ATOM 1339 C CA . ARG A 1 178 ? 6.383 -3.309 7.469 1.00 96.44 178 ARG A CA 1
ATOM 1340 C C . ARG A 1 178 ? 6.477 -4.324 6.325 1.00 96.44 178 ARG A C 1
ATOM 1342 O O . ARG A 1 178 ? 7.486 -5.017 6.197 1.00 96.44 178 ARG A O 1
ATOM 1349 N N . LEU A 1 179 ? 5.443 -4.422 5.488 1.00 96.75 179 LEU A N 1
ATOM 1350 C CA . LEU A 1 179 ? 5.455 -5.292 4.310 1.00 96.75 179 LEU A CA 1
ATOM 1351 C C . LEU A 1 179 ? 6.473 -4.837 3.264 1.00 96.75 179 LEU A C 1
ATOM 1353 O O . LEU A 1 179 ? 7.071 -5.695 2.612 1.00 96.75 179 LEU A O 1
ATOM 1357 N N . GLY A 1 180 ? 6.697 -3.530 3.132 1.00 96.06 180 GLY A N 1
ATOM 1358 C CA . GLY A 1 180 ? 7.697 -2.962 2.232 1.00 96.06 180 GLY A CA 1
ATOM 1359 C C . GLY A 1 180 ? 9.130 -3.288 2.629 1.00 96.06 180 GLY A C 1
ATOM 1360 O O . GLY A 1 180 ? 9.926 -3.690 1.780 1.00 96.06 180 GLY A O 1
ATOM 1361 N N . TRP A 1 181 ? 9.433 -3.281 3.926 1.00 94.88 181 TRP A N 1
ATOM 1362 C CA . TRP A 1 181 ? 10.701 -3.813 4.432 1.00 94.88 181 TRP A CA 1
ATOM 1363 C C . TRP A 1 181 ? 10.921 -5.275 4.019 1.00 94.88 181 TRP A C 1
ATOM 1365 O O . TRP A 1 181 ? 11.967 -5.624 3.468 1.00 94.88 181 TRP A O 1
ATOM 1375 N N . ALA A 1 182 ? 9.914 -6.132 4.212 1.00 95.06 182 ALA A N 1
ATOM 1376 C CA . ALA A 1 182 ? 9.997 -7.539 3.818 1.00 95.06 182 ALA A CA 1
ATOM 1377 C C . ALA A 1 182 ? 10.094 -7.733 2.290 1.00 95.06 182 ALA A C 1
ATOM 1379 O O . ALA A 1 182 ? 10.799 -8.633 1.825 1.00 95.06 182 ALA A O 1
ATOM 1380 N N . TRP A 1 183 ? 9.418 -6.884 1.510 1.00 94.44 183 TRP A N 1
ATOM 1381 C CA . TRP A 1 183 ? 9.494 -6.860 0.048 1.00 94.44 183 TRP A CA 1
ATOM 1382 C C . TRP A 1 183 ? 10.920 -6.575 -0.430 1.00 94.44 183 TRP A C 1
ATOM 1384 O O . TRP A 1 183 ? 11.486 -7.358 -1.200 1.00 94.44 183 TRP A O 1
ATOM 1394 N N . ARG A 1 184 ? 11.533 -5.507 0.095 1.00 94.00 184 ARG A N 1
ATOM 1395 C CA . ARG A 1 184 ? 12.906 -5.101 -0.223 1.00 94.00 184 ARG A CA 1
ATOM 1396 C C . ARG A 1 184 ? 13.902 -6.231 0.023 1.00 94.00 184 ARG A C 1
ATOM 1398 O O . ARG A 1 184 ? 14.694 -6.549 -0.863 1.00 94.00 184 ARG A O 1
ATOM 1405 N N . SER A 1 185 ? 13.819 -6.895 1.179 1.00 92.12 185 SER A N 1
ATOM 1406 C CA . SER A 1 185 ? 14.715 -8.010 1.516 1.00 92.12 185 SER A CA 1
ATOM 1407 C C . SER A 1 185 ? 14.597 -9.208 0.566 1.00 92.12 185 SER A C 1
ATOM 1409 O O . SER A 1 185 ? 15.586 -9.903 0.349 1.00 92.12 185 SER A O 1
ATOM 1411 N N . ARG A 1 186 ? 13.411 -9.478 0.002 1.00 90.94 186 ARG A N 1
ATOM 1412 C CA . ARG A 1 186 ? 13.172 -10.658 -0.852 1.00 90.94 186 ARG A CA 1
ATOM 1413 C C . ARG A 1 186 ? 13.428 -10.417 -2.330 1.00 90.94 186 ARG A C 1
ATOM 1415 O O . ARG A 1 186 ? 13.706 -11.373 -3.052 1.00 90.94 186 ARG A O 1
ATOM 1422 N N . HIS A 1 187 ? 13.238 -9.193 -2.808 1.00 87.81 187 HIS A N 1
ATOM 1423 C CA . HIS A 1 187 ? 13.225 -8.914 -4.246 1.00 87.81 187 HIS A CA 1
ATOM 1424 C C . HIS A 1 187 ? 14.321 -7.957 -4.697 1.00 87.81 187 HIS A C 1
ATOM 1426 O O . HIS A 1 187 ? 14.420 -7.678 -5.888 1.00 87.81 187 HIS A O 1
ATOM 1432 N N . GLY A 1 188 ? 15.165 -7.486 -3.772 1.00 82.44 188 GLY A N 1
ATOM 1433 C CA . GLY A 1 188 ? 16.327 -6.659 -4.102 1.00 82.44 188 GLY A CA 1
ATOM 1434 C C . GLY A 1 188 ? 15.965 -5.306 -4.720 1.00 82.44 188 GLY A C 1
ATOM 1435 O O . GLY A 1 188 ? 16.821 -4.670 -5.328 1.00 82.44 188 GLY A O 1
ATOM 1436 N N . GLY A 1 189 ? 14.705 -4.876 -4.592 1.00 74.44 189 GLY A N 1
ATOM 1437 C CA . GLY A 1 189 ? 14.249 -3.563 -5.037 1.00 74.44 189 GLY A CA 1
ATOM 1438 C C . GLY A 1 189 ? 14.796 -2.452 -4.141 1.00 74.44 189 GLY A C 1
ATOM 1439 O O . GLY A 1 189 ? 15.065 -2.664 -2.961 1.00 74.44 189 GLY A O 1
ATOM 1440 N N . SER A 1 190 ? 14.950 -1.248 -4.689 1.00 72.88 190 SER A N 1
ATOM 1441 C CA . SER A 1 190 ? 15.383 -0.071 -3.921 1.00 72.88 190 SER A CA 1
ATOM 1442 C C . SER A 1 190 ? 14.293 0.494 -3.004 1.00 72.88 190 SER A C 1
ATOM 1444 O O . SER A 1 190 ? 14.603 1.304 -2.136 1.00 72.88 190 SER A O 1
ATOM 1446 N N . LYS A 1 191 ? 13.038 0.072 -3.187 1.00 84.62 191 LYS A N 1
ATOM 1447 C CA . LYS A 1 191 ? 11.860 0.616 -2.507 1.00 84.62 191 LYS A CA 1
ATOM 1448 C C . LYS A 1 191 ? 11.377 -0.318 -1.396 1.00 84.62 191 LYS A C 1
ATOM 1450 O O . LYS A 1 191 ? 11.194 -1.513 -1.622 1.00 84.62 191 LYS A O 1
ATOM 1455 N N . ASP A 1 192 ? 11.151 0.239 -0.211 1.00 89.50 192 ASP A N 1
ATOM 1456 C CA . ASP A 1 192 ? 10.676 -0.434 1.010 1.00 89.50 192 ASP A CA 1
ATOM 1457 C C . ASP A 1 192 ? 9.342 0.124 1.529 1.00 89.50 192 ASP A C 1
ATOM 1459 O O . ASP A 1 192 ? 8.973 -0.099 2.681 1.00 89.50 192 ASP A O 1
ATOM 1463 N N . PHE A 1 193 ? 8.600 0.834 0.675 1.00 94.69 193 PHE A N 1
ATOM 1464 C CA . PHE A 1 193 ? 7.308 1.465 0.980 1.00 94.69 193 PHE A CA 1
ATOM 1465 C C . PHE A 1 193 ? 7.345 2.415 2.193 1.00 94.69 193 PHE A C 1
ATOM 1467 O O . PHE A 1 193 ? 6.292 2.812 2.687 1.00 94.69 193 PHE A O 1
ATOM 1474 N N . GLU A 1 194 ? 8.524 2.814 2.688 1.00 94.75 194 GLU A N 1
ATOM 1475 C CA . GLU A 1 194 ? 8.647 3.734 3.826 1.00 94.75 194 GLU A CA 1
ATOM 1476 C C . GLU A 1 194 ? 8.008 5.092 3.507 1.00 94.75 194 GLU A C 1
ATOM 1478 O O . GLU A 1 194 ? 7.347 5.704 4.349 1.00 94.75 194 GLU A O 1
ATOM 1483 N N . GLN A 1 195 ? 8.121 5.490 2.239 1.00 94.88 195 GLN A N 1
ATOM 1484 C CA . GLN A 1 195 ? 7.529 6.694 1.669 1.00 94.88 195 GLN A CA 1
ATOM 1485 C C . GLN A 1 195 ? 6.015 6.590 1.451 1.00 94.88 195 GLN A C 1
ATOM 1487 O O . GLN A 1 195 ? 5.439 7.518 0.893 1.00 94.88 195 GLN A O 1
ATOM 1492 N N . ALA A 1 196 ? 5.353 5.509 1.880 1.00 97.25 196 ALA A N 1
ATOM 1493 C CA . ALA A 1 196 ? 3.899 5.448 1.855 1.00 97.25 196 ALA A CA 1
ATOM 1494 C C . ALA A 1 196 ? 3.311 6.618 2.658 1.00 97.25 196 ALA A C 1
ATOM 1496 O O . ALA A 1 196 ? 3.700 6.882 3.807 1.00 97.25 196 ALA A O 1
ATOM 1497 N N . PHE A 1 197 ? 2.370 7.323 2.036 1.00 96.62 197 PHE A N 1
ATOM 1498 C CA . PHE A 1 197 ? 1.764 8.539 2.564 1.00 96.62 197 PHE A CA 1
ATOM 1499 C C . PHE A 1 197 ? 0.252 8.521 2.372 1.00 96.62 197 PHE A C 1
ATOM 1501 O O . PHE A 1 197 ? -0.303 7.656 1.697 1.00 96.62 197 PHE A O 1
ATOM 1508 N N . VAL A 1 198 ? -0.424 9.478 2.998 1.00 97.62 198 VAL A N 1
ATOM 1509 C CA . VAL A 1 198 ? -1.878 9.597 2.935 1.00 97.62 198 VAL A CA 1
ATOM 1510 C C . VAL A 1 198 ? -2.271 10.847 2.174 1.00 97.62 198 VAL A C 1
ATOM 1512 O O . VAL A 1 198 ? -1.721 11.920 2.411 1.00 97.62 198 VAL A O 1
ATOM 1515 N N . GLU A 1 199 ? -3.227 10.688 1.267 1.00 97.19 199 GLU A N 1
ATOM 1516 C CA . GLU A 1 199 ? -3.743 11.741 0.398 1.00 97.19 199 GLU A CA 1
ATOM 1517 C C . GLU A 1 199 ? -5.266 11.810 0.553 1.00 97.19 199 GLU A C 1
ATOM 1519 O O . GLU A 1 199 ? -5.947 10.783 0.488 1.00 97.19 199 GLU A O 1
ATOM 1524 N N . LEU A 1 200 ? -5.797 13.012 0.789 1.00 97.19 200 LEU A N 1
ATOM 1525 C CA . LEU A 1 200 ? -7.234 13.266 0.724 1.00 97.19 200 LEU A CA 1
ATOM 1526 C C . LEU A 1 200 ? -7.650 13.249 -0.748 1.00 97.19 200 LEU A C 1
ATOM 1528 O O . LEU A 1 200 ? -7.008 13.904 -1.563 1.00 97.19 200 LEU A O 1
ATOM 1532 N N . PHE A 1 201 ? -8.696 12.500 -1.079 1.00 97.00 201 PHE A N 1
ATOM 1533 C CA . PHE A 1 201 ? -9.286 12.527 -2.411 1.00 97.00 201 PHE A CA 1
ATOM 1534 C C . PHE A 1 201 ? -10.449 13.519 -2.424 1.00 97.00 201 PHE A C 1
ATOM 1536 O O . PHE A 1 201 ? -11.383 13.360 -1.635 1.00 97.00 201 PHE A O 1
ATOM 1543 N N . ASP A 1 202 ? -10.375 14.544 -3.269 1.00 93.44 202 ASP A N 1
ATOM 1544 C CA . ASP A 1 202 ? -11.341 15.642 -3.369 1.00 93.44 202 ASP A CA 1
ATOM 1545 C C . ASP A 1 202 ? -11.895 15.862 -4.784 1.00 93.44 202 ASP A C 1
ATOM 1547 O O . ASP A 1 202 ? -11.257 15.460 -5.784 1.00 93.44 202 ASP A O 1
#

Sequence (202 aa):
MYIGATLILIAVAYSTGHRFGREKAENSFIAGLSQTPAQEPINNNGSSDTNTQRPITGGFGDGTESRNQGPTQPQSSQDSRSQPNGSGSGAASRSGNQAAPAASITTDTRENGYNYIIVEQFPADEASRVADYLIRNGIDVMILPANDRSLRRVVVRQGYLGWRSNQEGQQTLDSVRRLGWAWRSRHGGSKDFEQAFVELFD

Foldseek 3Di:
DDDDDDDDDDDDDDDDDDDDDPDDDDDDDDDDDDDDDDDDDDDDDDDDDDDDDDDDDDDPDDDDDDDDDDDDDDDDDDDDDDDDDDPDPDPPPPPDPPPDPQQDQDDDPDDAQWKKWWLDKDFSNVLSVLQVLCVVVPFHWGWHQDPDNRIIIIIGNDTHHPCVPDPVNVVSLVVSLCSLCVVCVPPVDPTSSPPTDMDHHD